Protein AF-A0A0N7KGT3-F1 (afdb_monomer_lite)

Foldseek 3Di:
DACQQEPDNVLVVVLVVQVVVPDDDDDQWDAPDPPAPADVPHNRIHGDPLVVVLCVQQQVLDDPPDDDDSVSSCVSDPDAQEAEEASVCSCSQVPVSVVVCVVVVHDHHNHYYHWYAEEEPPHRDDVVVVRDDDVVVVCVQANDLLSLLCCLQQGQGRYYGYDDVVVSLVVCCVQQQNLQQCLLLVLQVCCCVQVVQFQAFFLVVLCVVPVLQVLLVVLLVVLVVCVVVSRRNVSSVSLSVLSVSLVVLCVVLVLVVLSVVDDPSVVNSSSNSSNSLQSSLLSLLSCCVRRVQLSQLSNVQQVDDPVVSVPDDSVVSRGGPDGGGRGGHDRDRSHDRNDDPVNVVVVVVVVVVVPPDDDDDDDDDDDD

Structure (mmCIF, N/CA/C/O backbone):
data_AF-A0A0N7KGT3-F1
#
_entry.id   AF-A0A0N7KGT3-F1
#
loop_
_atom_site.group_PDB
_atom_site.id
_atom_site.type_symbol
_atom_site.label_atom_id
_atom_site.label_alt_id
_atom_site.label_comp_id
_atom_site.label_asym_id
_atom_site.label_entity_id
_atom_site.label_seq_id
_atom_site.pdbx_PDB_ins_code
_atom_site.Cartn_x
_atom_site.Cartn_y
_atom_site.Cartn_z
_atom_site.occupancy
_atom_site.B_iso_or_equiv
_atom_site.auth_seq_id
_atom_site.auth_comp_id
_atom_site.auth_asym_id
_atom_site.auth_atom_id
_atom_site.pdbx_PDB_model_num
ATOM 1 N N . LYS A 1 1 ? -1.026 -13.851 -27.523 1.00 75.50 1 LYS A N 1
ATOM 2 C CA . LYS A 1 1 ? -0.944 -15.013 -26.604 1.00 75.50 1 LYS A CA 1
ATOM 3 C C . LYS A 1 1 ? -1.210 -14.593 -25.159 1.00 75.50 1 LYS A C 1
ATOM 5 O O . LYS A 1 1 ? -2.111 -15.167 -24.581 1.00 75.50 1 LYS A O 1
ATOM 10 N N . ASN A 1 2 ? -0.539 -13.569 -24.619 1.00 88.94 2 ASN A N 1
ATOM 11 C CA . ASN A 1 2 ? -0.857 -12.992 -23.305 1.00 88.94 2 ASN A CA 1
ATOM 12 C C . ASN A 1 2 ? -1.276 -11.506 -23.460 1.00 88.94 2 ASN A C 1
ATOM 14 O O . ASN A 1 2 ? -0.411 -10.693 -23.787 1.00 88.94 2 ASN A O 1
ATOM 18 N N . PRO A 1 3 ? -2.564 -11.136 -23.295 1.00 91.25 3 PRO A N 1
ATOM 19 C CA . PRO A 1 3 ? -3.008 -9.738 -23.369 1.00 91.25 3 PRO A CA 1
ATOM 20 C C . PRO A 1 3 ? -2.568 -8.896 -22.160 1.00 91.25 3 PRO A C 1
ATOM 22 O O . PRO A 1 3 ? -2.576 -7.676 -22.249 1.00 91.25 3 PRO A O 1
ATOM 25 N N . ASN A 1 4 ? -2.137 -9.530 -21.066 1.00 93.19 4 ASN A N 1
ATOM 26 C CA . ASN A 1 4 ? -1.704 -8.871 -19.833 1.00 93.19 4 ASN A CA 1
ATOM 27 C C . ASN A 1 4 ? -0.175 -8.766 -19.715 1.00 93.19 4 ASN A C 1
ATOM 29 O O . ASN A 1 4 ? 0.324 -8.349 -18.672 1.00 93.19 4 ASN A O 1
ATOM 33 N N . PHE A 1 5 ? 0.572 -9.128 -20.768 1.00 97.12 5 PHE A N 1
ATOM 34 C CA . PHE A 1 5 ? 2.038 -9.086 -20.750 1.00 97.12 5 PHE A CA 1
ATOM 35 C C . PHE A 1 5 ? 2.579 -7.665 -20.548 1.00 97.12 5 PHE A C 1
ATOM 37 O O . PHE A 1 5 ? 3.575 -7.493 -19.862 1.00 97.12 5 PHE A O 1
ATOM 44 N N . VAL A 1 6 ? 1.929 -6.639 -21.109 1.00 97.88 6 VAL A N 1
ATOM 45 C CA . VAL A 1 6 ? 2.276 -5.233 -20.848 1.00 97.88 6 VAL A CA 1
ATOM 46 C C . VAL A 1 6 ? 1.092 -4.546 -20.190 1.00 97.88 6 VAL A C 1
ATOM 48 O O . VAL A 1 6 ? -0.021 -4.577 -20.714 1.00 97.88 6 VAL A O 1
ATOM 51 N N . ARG A 1 7 ? 1.341 -3.912 -19.047 1.00 96.69 7 ARG A N 1
ATOM 52 C CA . ARG A 1 7 ? 0.348 -3.198 -18.245 1.00 96.69 7 ARG A CA 1
ATOM 53 C C . ARG A 1 7 ? 0.831 -1.768 -17.952 1.00 96.69 7 ARG A C 1
ATOM 55 O O . ARG A 1 7 ? 2.039 -1.542 -17.866 1.00 96.69 7 ARG A O 1
ATOM 62 N N . PRO A 1 8 ? -0.079 -0.796 -17.785 1.00 95.75 8 PRO A N 1
ATOM 63 C CA . PRO A 1 8 ? -1.511 -0.854 -18.114 1.00 95.75 8 PRO A CA 1
ATOM 64 C C . PRO A 1 8 ? -1.773 -0.960 -19.632 1.00 95.75 8 PRO A C 1
ATOM 66 O O . PRO A 1 8 ? -0.858 -0.865 -20.449 1.00 95.75 8 PRO A O 1
ATOM 69 N N . SER A 1 9 ? -3.033 -1.154 -20.031 1.00 94.94 9 SER A N 1
ATOM 70 C CA . SER A 1 9 ? -3.428 -1.451 -21.423 1.00 94.94 9 SER A CA 1
ATOM 71 C C . SER A 1 9 ? -2.967 -0.409 -22.454 1.00 94.94 9 SER A C 1
ATOM 73 O O . SER A 1 9 ? -2.608 -0.760 -23.577 1.00 94.94 9 SER A O 1
ATOM 75 N N . HIS A 1 10 ? -2.897 0.872 -22.085 1.00 94.88 10 HIS A N 1
ATOM 76 C CA . HIS A 1 10 ? -2.400 1.913 -22.985 1.00 94.88 10 HIS A CA 1
ATOM 77 C C . HIS A 1 10 ? -0.902 1.750 -23.314 1.00 94.88 10 HIS A C 1
ATOM 79 O O . HIS A 1 10 ? -0.484 2.073 -24.424 1.00 94.88 10 HIS A O 1
ATOM 85 N N . ARG A 1 11 ? -0.102 1.176 -22.402 1.00 97.44 11 ARG A N 1
ATOM 86 C CA . ARG A 1 11 ? 1.309 0.831 -22.651 1.00 97.44 11 ARG A CA 1
ATOM 87 C C . ARG A 1 11 ? 1.447 -0.350 -23.596 1.00 97.44 11 ARG A C 1
ATOM 89 O O . ARG A 1 11 ? 2.335 -0.356 -24.444 1.00 97.44 11 ARG A O 1
ATOM 96 N N . LEU A 1 12 ? 0.539 -1.322 -23.514 1.00 96.81 12 LEU A N 1
ATOM 97 C CA . LEU A 1 12 ? 0.486 -2.404 -24.494 1.00 96.81 12 LEU A CA 1
ATOM 98 C C . LEU A 1 12 ? 0.229 -1.861 -25.903 1.00 96.81 12 LEU A C 1
ATOM 100 O O . LEU A 1 12 ? 0.900 -2.281 -26.844 1.00 96.81 12 LEU A O 1
ATOM 104 N N . ASN A 1 13 ? -0.697 -0.911 -26.048 1.00 96.38 13 ASN A N 1
ATOM 105 C CA . ASN A 1 13 ? -0.991 -0.285 -27.340 1.00 96.38 13 ASN A CA 1
ATOM 106 C C . ASN A 1 13 ? 0.238 0.435 -27.917 1.00 96.38 13 ASN A C 1
ATOM 108 O O . ASN A 1 13 ? 0.525 0.306 -29.107 1.00 96.38 13 ASN A O 1
ATOM 112 N N . GLU A 1 14 ? 0.992 1.138 -27.069 1.00 96.25 14 GLU A N 1
ATOM 113 C CA . GLU A 1 14 ? 2.252 1.796 -27.430 1.00 96.25 14 GLU A CA 1
ATOM 114 C C . GLU A 1 14 ? 3.294 0.782 -27.942 1.00 96.25 14 GLU A C 1
ATOM 116 O O . GLU A 1 14 ? 3.815 0.923 -29.053 1.00 96.25 14 GLU A O 1
ATOM 121 N N . VAL A 1 15 ? 3.520 -0.301 -27.188 1.00 97.31 15 VAL A N 1
ATOM 122 C CA . VAL A 1 15 ? 4.445 -1.385 -27.564 1.00 97.31 15 VAL A CA 1
ATOM 123 C C . VAL A 1 15 ? 4.023 -2.055 -28.871 1.00 97.31 15 VAL A C 1
ATOM 125 O O . VAL A 1 15 ? 4.850 -2.265 -29.761 1.00 97.31 15 VAL A O 1
ATOM 128 N N . GLN A 1 16 ? 2.733 -2.354 -29.035 1.00 96.12 16 GLN A N 1
ATOM 129 C CA . GLN A 1 16 ? 2.206 -2.924 -30.274 1.00 96.12 16 GLN A CA 1
ATOM 130 C C . GLN A 1 16 ? 2.389 -1.979 -31.465 1.00 96.12 16 GLN A C 1
ATOM 132 O O . GLN A 1 16 ? 2.693 -2.444 -32.564 1.00 96.12 16 GLN A O 1
ATOM 137 N N . GLY A 1 17 ? 2.227 -0.670 -31.260 1.00 97.19 17 GLY A N 1
ATOM 138 C CA . GLY A 1 17 ? 2.484 0.348 -32.276 1.00 97.19 17 GLY A CA 1
ATOM 139 C C . GLY A 1 17 ? 3.929 0.314 -32.772 1.00 97.19 17 GLY A C 1
ATOM 140 O O . GLY A 1 17 ? 4.160 0.308 -33.984 1.00 97.19 17 GLY A O 1
ATOM 141 N N . TRP A 1 18 ? 4.904 0.200 -31.862 1.00 95.75 18 TRP A N 1
ATOM 142 C CA . TRP A 1 18 ? 6.318 0.062 -32.231 1.00 95.75 18 TRP A CA 1
ATOM 143 C C . TRP A 1 18 ? 6.582 -1.187 -33.068 1.00 95.75 18 TRP A C 1
ATOM 145 O O . TRP A 1 18 ? 7.238 -1.095 -34.101 1.00 95.75 18 TRP A O 1
ATOM 155 N N . VAL A 1 19 ? 6.046 -2.338 -32.655 1.00 95.00 19 VAL A N 1
ATOM 156 C CA . VAL A 1 19 ? 6.262 -3.610 -33.363 1.00 95.00 19 VAL A CA 1
ATOM 157 C C . VAL A 1 19 ? 5.614 -3.590 -34.750 1.00 95.00 19 VAL A C 1
ATOM 159 O O . VAL A 1 19 ? 6.249 -3.980 -35.728 1.00 95.00 19 VAL A O 1
ATOM 162 N N . LYS A 1 20 ? 4.379 -3.084 -34.866 1.00 96.06 20 LYS A N 1
ATOM 163 C CA . LYS A 1 20 ? 3.657 -2.971 -36.149 1.00 96.06 20 LYS A CA 1
ATOM 164 C C . LYS A 1 20 ? 4.340 -2.030 -37.140 1.00 96.06 20 LYS A C 1
ATOM 166 O O . LYS A 1 20 ? 4.232 -2.244 -38.341 1.00 96.06 20 LYS A O 1
ATOM 171 N N . SER A 1 21 ? 5.043 -1.013 -36.644 1.00 96.12 21 SER A N 1
ATOM 172 C CA . SER A 1 21 ? 5.778 -0.055 -37.482 1.00 96.12 21 SER A CA 1
ATOM 173 C C . SER A 1 21 ? 7.068 -0.635 -38.080 1.00 96.12 21 SER A C 1
ATOM 175 O O . SER A 1 21 ? 7.706 0.019 -38.902 1.00 96.12 21 SER A O 1
ATOM 177 N N . GLY A 1 22 ? 7.447 -1.854 -37.685 1.00 94.62 22 GLY A N 1
ATOM 178 C CA . GLY A 1 22 ? 8.693 -2.499 -38.074 1.00 94.62 22 GLY A CA 1
ATOM 179 C C . GLY A 1 22 ? 9.827 -2.194 -37.094 1.00 94.62 22 GLY A C 1
ATOM 180 O O . GLY A 1 22 ? 10.013 -1.063 -36.642 1.00 94.62 22 GLY A O 1
ATOM 181 N N . LEU A 1 23 ? 10.600 -3.229 -36.768 1.00 95.38 23 LEU A N 1
ATOM 182 C CA . LEU A 1 23 ? 11.773 -3.134 -35.903 1.00 95.38 23 LEU A CA 1
ATOM 183 C C . LEU A 1 23 ? 13.046 -3.085 -36.752 1.00 95.38 23 LEU A C 1
ATOM 185 O O . LEU A 1 23 ? 13.098 -3.638 -37.849 1.00 95.38 23 LEU A O 1
ATOM 189 N N . ARG A 1 24 ? 14.073 -2.413 -36.233 1.00 93.56 24 ARG A N 1
ATOM 190 C CA . ARG A 1 24 ? 15.428 -2.417 -36.792 1.00 93.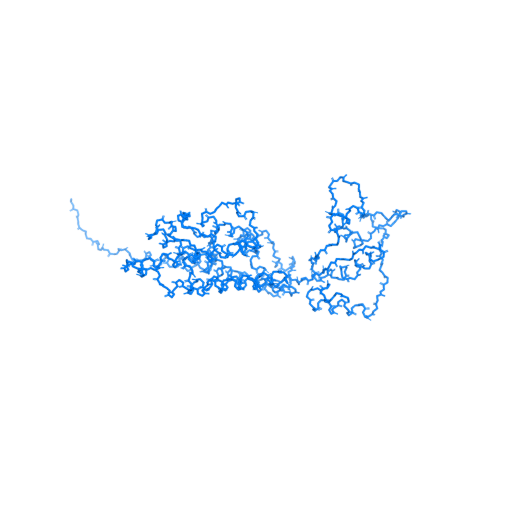56 24 ARG A CA 1
ATOM 191 C C . ARG A 1 24 ? 16.358 -3.109 -35.814 1.00 93.56 24 ARG A C 1
ATOM 193 O O . ARG A 1 24 ? 16.123 -3.042 -34.605 1.00 93.56 24 ARG A O 1
ATOM 200 N N . ASP A 1 25 ? 17.430 -3.685 -36.337 1.00 94.19 25 ASP A N 1
ATOM 201 C CA . ASP A 1 25 ? 18.524 -4.176 -35.510 1.00 94.19 25 ASP A CA 1
ATOM 202 C C . ASP A 1 25 ? 19.049 -3.045 -34.621 1.00 94.19 25 ASP A C 1
ATOM 204 O O . ASP A 1 25 ? 19.147 -1.884 -35.037 1.00 94.19 25 ASP A O 1
ATOM 208 N N . PHE A 1 26 ? 19.379 -3.387 -33.378 1.00 90.19 26 PHE A N 1
ATOM 209 C CA . PHE A 1 26 ? 19.983 -2.458 -32.437 1.00 90.19 26 PHE A CA 1
ATOM 210 C C . PHE A 1 26 ? 21.387 -2.934 -32.077 1.00 90.19 26 PHE A C 1
ATOM 212 O O . PHE A 1 26 ? 21.653 -4.124 -31.933 1.00 90.19 26 PHE A O 1
ATOM 219 N N . SER A 1 27 ? 22.309 -1.983 -31.943 1.00 93.31 27 SER A N 1
ATOM 220 C CA . SER A 1 27 ? 23.701 -2.292 -31.630 1.00 93.31 27 SER A CA 1
ATOM 221 C C . SER A 1 27 ? 23.861 -2.686 -30.160 1.00 93.31 27 SER A C 1
ATOM 223 O O . SER A 1 27 ? 23.553 -1.887 -29.266 1.00 93.31 27 SER A O 1
ATOM 225 N N . ILE A 1 28 ? 24.403 -3.885 -29.927 1.00 94.00 28 ILE A N 1
ATOM 226 C CA . ILE A 1 28 ? 24.646 -4.467 -28.597 1.00 94.00 28 ILE A CA 1
ATOM 227 C C . ILE A 1 28 ? 26.072 -4.252 -28.069 1.00 94.00 28 ILE A C 1
ATOM 229 O O . ILE A 1 28 ? 26.375 -4.693 -26.966 1.00 94.00 28 ILE A O 1
ATOM 233 N N . SER A 1 29 ? 26.943 -3.565 -28.813 1.00 94.69 29 SER A N 1
ATOM 234 C CA . SER A 1 29 ? 28.308 -3.236 -28.379 1.00 94.69 29 SER A CA 1
ATOM 235 C C . SER A 1 29 ? 28.693 -1.800 -28.734 1.00 94.69 29 SER A C 1
ATOM 237 O O . SER A 1 29 ? 28.020 -1.140 -29.532 1.00 94.69 29 SER A O 1
ATOM 239 N N . ARG A 1 30 ? 29.759 -1.279 -28.127 1.00 93.62 30 ARG A N 1
ATOM 240 C CA . ARG A 1 30 ? 30.352 0.023 -28.452 1.00 93.62 30 ARG A CA 1
ATOM 241 C C . ARG A 1 30 ? 31.870 -0.104 -28.543 1.00 93.62 30 ARG A C 1
ATOM 243 O O . ARG A 1 30 ? 32.496 -0.751 -27.708 1.00 93.62 30 ARG A O 1
ATOM 250 N N . ALA A 1 31 ? 32.454 0.563 -29.536 1.00 91.31 31 ALA A N 1
ATOM 251 C CA . ALA A 1 31 ? 33.892 0.793 -29.586 1.00 91.31 31 ALA A CA 1
ATOM 252 C C . ALA A 1 31 ? 34.257 1.967 -28.664 1.00 91.31 31 ALA A C 1
ATOM 254 O O . ALA A 1 31 ? 33.463 2.896 -28.506 1.00 91.31 31 ALA A O 1
ATOM 255 N N . SER A 1 32 ? 35.471 1.946 -28.107 1.00 77.62 32 SER A N 1
ATOM 256 C CA . SER A 1 32 ? 36.068 3.094 -27.401 1.00 77.62 32 SER A CA 1
ATOM 257 C C . SER A 1 32 ? 35.337 3.547 -26.127 1.00 77.62 32 SER A C 1
ATOM 259 O O . SER A 1 32 ? 35.436 4.707 -25.736 1.00 77.62 32 SER A O 1
ATOM 261 N N . VAL A 1 33 ? 34.626 2.636 -25.459 1.00 83.50 33 VAL A N 1
ATOM 262 C CA . VAL A 1 33 ? 34.105 2.844 -24.101 1.00 83.50 33 VAL A CA 1
ATOM 263 C C . VAL A 1 33 ? 34.898 1.944 -23.162 1.00 83.50 33 VAL A C 1
ATOM 265 O O . VAL A 1 33 ? 34.738 0.729 -23.214 1.00 83.50 33 VAL A O 1
ATOM 268 N N . GLU A 1 34 ? 35.760 2.537 -22.334 1.00 85.06 34 GLU A N 1
ATOM 269 C CA . GLU A 1 34 ? 36.638 1.794 -21.413 1.00 85.06 34 GLU A CA 1
ATOM 270 C C . GLU A 1 34 ? 35.874 1.179 -20.231 1.00 85.06 34 GLU A C 1
ATOM 272 O O . GLU A 1 34 ? 36.246 0.118 -19.735 1.00 85.06 34 GLU A O 1
ATOM 277 N N . TRP A 1 35 ? 34.787 1.821 -19.789 1.00 92.50 35 TRP A N 1
ATOM 278 C CA . TRP A 1 35 ? 33.968 1.348 -18.674 1.00 92.50 35 TRP A CA 1
ATOM 279 C C . TRP A 1 35 ? 32.792 0.494 -19.162 1.00 92.50 35 TRP A C 1
ATOM 281 O O . TRP A 1 35 ? 31.743 1.019 -19.540 1.00 92.50 35 TRP A O 1
ATOM 291 N N . GLY A 1 36 ? 32.966 -0.826 -19.149 1.00 90.88 36 GLY A N 1
ATOM 292 C CA . GLY A 1 36 ? 31.920 -1.792 -19.478 1.00 90.88 36 GLY A CA 1
ATOM 293 C C . GLY A 1 36 ? 32.438 -3.229 -19.504 1.00 90.88 36 GLY A C 1
ATOM 294 O O . GLY A 1 36 ? 33.637 -3.472 -19.376 1.00 90.88 36 GLY A O 1
ATOM 295 N N . ILE A 1 37 ? 31.531 -4.190 -19.688 1.00 92.62 37 ILE A N 1
ATOM 296 C CA . ILE A 1 37 ? 31.892 -5.606 -19.827 1.00 92.62 37 ILE A CA 1
ATOM 297 C C . ILE A 1 37 ? 32.468 -5.833 -21.235 1.00 92.62 37 ILE A C 1
ATOM 299 O O . ILE A 1 37 ? 31.790 -5.496 -22.209 1.00 92.62 37 ILE A O 1
ATOM 303 N N . PRO A 1 38 ? 33.682 -6.394 -21.396 1.00 94.38 38 PRO A N 1
ATOM 304 C CA . PRO A 1 38 ? 34.229 -6.707 -22.715 1.00 94.38 38 PRO A CA 1
ATOM 305 C C . PRO A 1 38 ? 33.350 -7.707 -23.471 1.00 94.38 38 PRO A C 1
ATOM 307 O O . PRO A 1 38 ? 32.832 -8.658 -22.881 1.00 94.38 38 PRO A O 1
ATOM 310 N N . VAL A 1 39 ? 33.210 -7.533 -24.786 1.00 94.88 39 VAL A N 1
ATOM 311 C CA . VAL A 1 39 ? 32.524 -8.531 -25.616 1.00 94.88 39 VAL A CA 1
ATOM 312 C C . VAL A 1 39 ? 33.343 -9.832 -25.609 1.00 94.88 39 VAL A C 1
ATOM 314 O O . VAL A 1 39 ? 34.563 -9.788 -25.805 1.00 94.88 39 VAL A O 1
ATOM 317 N N . PRO A 1 40 ? 32.718 -11.009 -25.406 1.00 91.81 40 PRO A N 1
ATOM 318 C CA . PRO A 1 40 ? 33.431 -12.278 -25.478 1.00 91.81 40 PRO A CA 1
ATOM 319 C C . PRO A 1 40 ? 34.170 -12.421 -26.812 1.00 91.81 40 PRO A C 1
ATOM 321 O O . PRO A 1 40 ? 33.569 -12.308 -27.877 1.00 91.81 40 PRO A O 1
ATOM 324 N N . ASN A 1 41 ? 35.473 -12.694 -26.744 1.00 92.56 41 ASN A N 1
ATOM 325 C CA . ASN A 1 41 ? 36.377 -12.815 -27.894 1.00 92.56 41 ASN A CA 1
ATOM 326 C C . ASN A 1 41 ? 36.651 -11.515 -28.688 1.00 92.56 41 ASN A C 1
ATOM 328 O O . ASN A 1 41 ? 37.327 -11.586 -29.712 1.00 92.56 41 ASN A O 1
ATOM 332 N N . ASP A 1 42 ? 36.213 -10.338 -28.221 1.00 92.44 42 ASP A N 1
ATOM 333 C CA . ASP A 1 42 ? 36.599 -9.034 -28.787 1.00 92.44 42 ASP A CA 1
ATOM 334 C C . ASP A 1 42 ? 36.761 -7.967 -27.691 1.00 92.44 42 ASP A C 1
ATOM 336 O O . ASP A 1 42 ? 35.832 -7.247 -27.329 1.00 92.44 42 ASP A O 1
ATOM 340 N N . THR A 1 43 ? 37.985 -7.824 -27.178 1.00 88.38 43 THR A N 1
ATOM 341 C CA . THR A 1 43 ? 38.308 -6.860 -26.114 1.00 88.38 43 THR A CA 1
ATOM 342 C C . THR A 1 43 ? 38.351 -5.403 -26.581 1.00 88.38 43 THR A C 1
ATOM 344 O O . THR A 1 43 ? 38.516 -4.511 -25.752 1.00 88.38 43 THR A O 1
ATOM 347 N N . LYS A 1 44 ? 38.202 -5.125 -27.886 1.00 92.06 44 LYS A N 1
ATOM 348 C CA . LYS A 1 44 ? 38.122 -3.749 -28.416 1.00 92.06 44 LYS A CA 1
ATOM 349 C C . LYS A 1 44 ? 36.710 -3.171 -28.323 1.00 92.06 44 LYS A C 1
ATOM 351 O O . LYS A 1 44 ? 36.518 -1.977 -28.565 1.00 92.06 44 LYS A O 1
ATOM 356 N N . GLN A 1 45 ? 35.735 -4.019 -28.014 1.00 95.06 45 GLN A N 1
ATOM 357 C CA . GLN A 1 45 ? 34.329 -3.682 -27.886 1.00 95.06 45 GLN A CA 1
ATOM 358 C C . GLN A 1 45 ? 33.868 -3.949 -26.455 1.00 95.06 45 GLN A C 1
ATOM 360 O O . GLN A 1 45 ? 34.236 -4.951 -25.840 1.00 95.06 45 GLN A O 1
ATOM 365 N N . THR A 1 46 ? 32.997 -3.087 -25.946 1.00 96.38 46 THR A N 1
ATOM 366 C CA . THR A 1 46 ? 32.277 -3.319 -24.691 1.00 96.38 46 THR A CA 1
ATOM 367 C C . THR A 1 46 ? 30.793 -3.510 -24.956 1.00 96.38 46 THR A C 1
ATOM 369 O O . THR A 1 46 ? 30.231 -2.950 -25.901 1.00 96.38 46 THR A O 1
ATOM 372 N N . ILE A 1 47 ? 30.155 -4.351 -24.145 1.00 95.69 47 ILE A N 1
ATOM 373 C CA . ILE A 1 47 ? 28.725 -4.635 -24.203 1.00 95.69 47 ILE A CA 1
ATOM 374 C C . ILE A 1 47 ? 27.954 -3.347 -23.906 1.00 95.69 47 ILE A C 1
ATOM 376 O O . ILE A 1 47 ? 28.260 -2.596 -22.981 1.00 95.69 47 ILE A O 1
ATOM 380 N N . TYR A 1 48 ? 26.937 -3.078 -24.719 1.00 94.81 48 TYR A N 1
ATOM 381 C CA . TYR A 1 48 ? 26.065 -1.929 -24.543 1.00 94.81 48 TYR A CA 1
ATOM 382 C C . TYR A 1 48 ? 25.269 -2.047 -23.239 1.00 94.81 48 TYR A C 1
ATOM 384 O O . TYR A 1 48 ? 24.688 -3.092 -22.964 1.00 94.81 48 TYR A O 1
ATOM 392 N N . VAL A 1 49 ? 25.165 -0.947 -22.487 1.00 94.50 49 VAL A N 1
ATOM 393 C CA . VAL A 1 49 ? 24.568 -0.924 -21.139 1.00 94.50 49 VAL A CA 1
ATOM 394 C C . VAL A 1 49 ? 23.182 -1.564 -21.044 1.00 94.50 49 VAL A C 1
ATOM 396 O O . VAL A 1 49 ? 22.889 -2.193 -20.042 1.00 94.50 49 VAL A O 1
ATOM 399 N N . TRP A 1 50 ? 22.326 -1.461 -22.066 1.00 93.81 50 TRP A N 1
ATOM 400 C CA . TRP A 1 50 ? 21.002 -2.097 -22.014 1.00 93.81 50 TRP A CA 1
ATOM 401 C C . TRP A 1 50 ? 21.039 -3.599 -22.267 1.00 93.81 50 TRP A C 1
ATOM 403 O O . TRP A 1 50 ? 20.145 -4.296 -21.810 1.00 93.81 50 TRP A O 1
ATOM 413 N N . PHE A 1 51 ? 22.051 -4.104 -22.972 1.00 92.44 51 PHE A N 1
ATOM 414 C CA . PHE A 1 51 ? 22.252 -5.545 -23.089 1.00 92.44 51 PHE A CA 1
ATOM 415 C C . PHE A 1 51 ? 22.741 -6.123 -21.755 1.00 92.44 51 PHE A C 1
ATOM 417 O O . PHE A 1 51 ? 22.262 -7.167 -21.335 1.00 92.44 51 PHE A O 1
ATOM 424 N N . ASP A 1 52 ? 23.645 -5.410 -21.082 1.00 93.44 52 ASP A N 1
ATOM 425 C CA . ASP A 1 52 ? 24.182 -5.767 -19.766 1.00 93.44 52 ASP A CA 1
ATOM 426 C C . ASP A 1 52 ? 23.131 -5.633 -18.645 1.00 93.44 52 ASP A C 1
ATOM 428 O O . ASP A 1 52 ? 22.754 -6.618 -18.019 1.00 93.44 52 ASP A O 1
ATOM 432 N N . ALA A 1 53 ? 22.562 -4.442 -18.444 1.00 96.06 53 ALA A N 1
ATOM 433 C CA . ALA A 1 53 ? 21.695 -4.135 -17.304 1.00 96.06 53 ALA A CA 1
ATOM 434 C C . ALA A 1 53 ? 20.465 -5.054 -17.185 1.00 96.06 53 ALA A C 1
ATOM 436 O O . ALA A 1 53 ? 20.042 -5.372 -16.075 1.00 96.06 53 ALA A O 1
ATOM 437 N N . LEU A 1 54 ? 19.902 -5.507 -18.310 1.00 95.75 54 LEU A N 1
ATOM 438 C CA . LEU A 1 54 ? 18.768 -6.437 -18.317 1.00 95.75 54 LEU A CA 1
ATOM 439 C C . LEU A 1 54 ? 19.141 -7.832 -17.788 1.00 95.75 54 LEU A C 1
ATOM 441 O O . LEU A 1 54 ? 18.296 -8.510 -17.203 1.00 95.75 54 LEU A O 1
ATOM 445 N N . LEU A 1 55 ? 20.404 -8.252 -17.926 1.00 91.88 55 LEU A N 1
ATOM 446 C CA . LEU A 1 55 ? 20.895 -9.506 -17.345 1.00 91.88 55 LEU A CA 1
ATOM 447 C C . LEU A 1 55 ? 20.892 -9.465 -15.814 1.00 91.88 55 LEU A C 1
ATOM 449 O O . LEU A 1 55 ? 20.820 -10.524 -15.193 1.00 91.88 55 LEU A O 1
ATOM 453 N N . GLY A 1 56 ? 20.876 -8.265 -15.219 1.00 92.56 56 GLY A N 1
ATOM 454 C CA . GLY A 1 56 ? 20.752 -8.053 -13.778 1.00 92.56 56 GLY A CA 1
ATOM 455 C C . GLY A 1 56 ? 19.567 -8.794 -13.150 1.00 92.56 56 GLY A C 1
ATOM 456 O O . GLY A 1 56 ? 19.685 -9.299 -12.037 1.00 92.56 56 GLY A O 1
ATOM 457 N N . TYR A 1 57 ? 18.449 -8.935 -13.876 1.00 94.19 57 TYR A N 1
ATOM 458 C CA . TYR A 1 57 ? 17.280 -9.686 -13.401 1.00 94.19 57 TYR A CA 1
ATOM 459 C C . TYR A 1 57 ? 17.548 -11.176 -13.209 1.00 94.19 57 TYR A C 1
ATOM 461 O O . TYR A 1 57 ? 16.962 -11.795 -12.328 1.00 94.19 57 TYR A O 1
ATOM 469 N N . ILE A 1 58 ? 18.409 -11.746 -14.049 1.00 91.81 58 ILE A N 1
ATOM 470 C CA . ILE A 1 58 ? 18.771 -13.159 -13.998 1.00 91.81 58 ILE A CA 1
ATOM 471 C C . ILE A 1 58 ? 19.916 -13.354 -13.009 1.00 91.81 58 ILE A C 1
ATOM 473 O O . ILE A 1 58 ? 19.856 -14.250 -12.173 1.00 91.81 58 ILE A O 1
ATOM 477 N N . SER A 1 59 ? 20.954 -12.516 -13.069 1.00 89.94 59 SER A N 1
ATOM 478 C CA . SER A 1 59 ? 22.120 -12.668 -12.196 1.00 89.94 59 SER A CA 1
ATOM 479 C C . SER A 1 59 ? 21.772 -12.497 -10.719 1.00 89.94 59 SER A C 1
ATOM 481 O O . SER A 1 59 ? 22.364 -13.178 -9.893 1.00 89.94 59 SER A O 1
ATOM 483 N N . ALA A 1 60 ? 20.789 -11.652 -10.385 1.00 91.38 60 ALA A N 1
ATOM 484 C CA . ALA A 1 60 ? 20.323 -11.454 -9.010 1.00 91.38 60 ALA A CA 1
ATOM 485 C C . ALA A 1 60 ? 19.635 -12.687 -8.386 1.00 91.38 60 ALA A C 1
ATOM 487 O O . ALA A 1 60 ? 19.328 -12.665 -7.198 1.00 91.38 60 ALA A O 1
ATOM 488 N N . LEU A 1 61 ? 19.369 -13.744 -9.165 1.00 92.31 61 LEU A N 1
ATOM 489 C CA . LEU A 1 61 ? 18.851 -15.020 -8.654 1.00 92.31 61 LEU A CA 1
ATOM 490 C C . LEU A 1 61 ? 19.963 -15.933 -8.110 1.00 92.31 61 LEU A C 1
ATOM 492 O O . LEU A 1 61 ? 19.663 -16.956 -7.496 1.00 92.31 61 LEU A O 1
ATOM 496 N N . LEU A 1 62 ? 21.230 -15.601 -8.362 1.00 89.88 62 LEU A N 1
ATOM 497 C CA . LEU A 1 62 ? 22.392 -16.327 -7.851 1.00 89.88 62 LEU A CA 1
ATOM 498 C C . LEU A 1 62 ? 22.878 -15.699 -6.544 1.00 89.88 62 LEU A C 1
ATOM 500 O O . LEU A 1 62 ? 22.729 -14.493 -6.345 1.00 89.88 62 LEU A O 1
ATOM 504 N N . ASP A 1 63 ? 23.480 -16.510 -5.676 1.00 85.94 63 ASP A N 1
ATOM 505 C CA . ASP A 1 63 ? 24.069 -15.997 -4.438 1.00 85.94 63 ASP A CA 1
ATOM 506 C C . ASP A 1 63 ? 25.436 -15.348 -4.702 1.00 85.94 63 ASP A C 1
ATOM 508 O O . ASP A 1 63 ? 26.168 -15.706 -5.635 1.00 85.94 63 ASP A O 1
ATOM 512 N N . ASP A 1 64 ? 25.810 -14.400 -3.843 1.00 84.00 64 ASP A N 1
ATOM 513 C CA . ASP A 1 64 ? 27.108 -13.736 -3.919 1.00 84.00 64 ASP A CA 1
ATOM 514 C C . ASP A 1 64 ? 28.261 -14.754 -3.849 1.00 84.00 64 ASP A C 1
ATOM 516 O O . ASP A 1 64 ? 28.359 -15.572 -2.932 1.00 84.00 64 ASP A O 1
ATOM 520 N N . GLY A 1 65 ? 29.179 -14.675 -4.817 1.00 81.12 65 GLY A N 1
ATOM 521 C CA . GLY A 1 65 ? 30.354 -15.549 -4.900 1.00 81.12 65 GLY A CA 1
ATOM 522 C C . GLY A 1 65 ? 30.125 -16.880 -5.623 1.00 81.12 65 GLY A C 1
ATOM 523 O O . GLY A 1 65 ? 31.085 -17.631 -5.816 1.00 81.12 65 GLY A O 1
ATOM 524 N N . GLU A 1 66 ? 28.904 -17.173 -6.073 1.00 83.50 66 GLU A N 1
ATOM 525 C CA . GLU A 1 66 ? 28.647 -18.339 -6.915 1.00 83.50 66 GLU A CA 1
ATOM 526 C C . GLU A 1 66 ? 29.209 -18.174 -8.331 1.00 83.50 66 GLU A C 1
ATOM 528 O O . GLU A 1 66 ? 29.350 -17.078 -8.882 1.00 83.50 66 GLU A O 1
ATOM 533 N N . LYS A 1 67 ? 29.524 -19.308 -8.964 1.00 85.25 67 LYS A N 1
ATOM 534 C CA . LYS A 1 67 ? 29.928 -19.309 -10.367 1.00 85.25 67 LYS A CA 1
ATOM 535 C C . LYS A 1 67 ? 28.718 -18.953 -11.230 1.00 85.25 67 LYS A C 1
ATOM 537 O O . LYS A 1 67 ? 27.723 -19.668 -11.214 1.00 85.25 67 LYS A O 1
ATOM 542 N N . ALA A 1 68 ? 28.852 -17.909 -12.044 1.00 84.38 68 ALA A N 1
ATOM 543 C CA . ALA A 1 68 ? 27.805 -17.483 -12.965 1.00 84.38 68 ALA A CA 1
ATOM 544 C C . ALA A 1 68 ? 27.306 -18.650 -13.841 1.00 84.38 68 ALA A C 1
ATOM 546 O O . ALA A 1 68 ? 28.072 -19.249 -14.603 1.00 84.38 68 ALA A O 1
ATOM 547 N N . SER A 1 69 ? 26.013 -18.959 -13.727 1.00 88.31 69 SER A N 1
ATOM 548 C CA . SER A 1 69 ? 25.343 -20.016 -14.480 1.00 88.31 69 SER A CA 1
ATOM 549 C C . SER A 1 69 ? 23.904 -19.621 -14.788 1.00 88.31 69 SER A C 1
ATOM 551 O O . SER A 1 69 ? 23.079 -19.437 -13.895 1.00 88.31 69 SER A O 1
ATOM 553 N N . LEU A 1 70 ? 23.597 -19.528 -16.081 1.00 86.12 70 LEU A N 1
ATOM 554 C CA . LEU A 1 70 ? 22.267 -19.169 -16.564 1.00 86.12 70 LEU A CA 1
ATOM 555 C C . LEU A 1 70 ? 21.216 -20.217 -16.187 1.00 86.12 70 LEU A C 1
ATOM 557 O O . LEU A 1 70 ? 20.110 -19.867 -15.797 1.00 86.12 70 LEU A O 1
ATOM 561 N N . GLN A 1 71 ? 21.575 -21.499 -16.261 1.00 88.19 71 GLN A N 1
ATOM 562 C CA . GLN A 1 71 ? 20.668 -22.589 -15.912 1.00 88.19 71 GLN A CA 1
ATOM 563 C C . GLN A 1 71 ? 20.288 -22.551 -14.427 1.00 88.19 71 GLN A C 1
ATOM 565 O O . GLN A 1 71 ? 19.109 -22.639 -14.099 1.00 88.19 71 GLN A O 1
ATOM 570 N N . GLN A 1 72 ? 21.268 -22.348 -13.541 1.00 88.75 72 GLN A N 1
ATOM 571 C CA . GLN A 1 72 ? 21.009 -22.255 -12.101 1.00 88.75 72 GLN A CA 1
ATOM 572 C C . GLN A 1 72 ? 20.152 -21.036 -11.763 1.00 88.75 72 GLN A C 1
ATOM 574 O O . GLN A 1 72 ? 19.226 -21.147 -10.967 1.00 88.75 72 GLN A O 1
ATOM 579 N N . ALA A 1 73 ? 20.418 -19.891 -12.397 1.00 85.56 73 ALA A N 1
ATOM 580 C CA . ALA A 1 73 ? 19.589 -18.705 -12.220 1.00 85.56 73 ALA A CA 1
ATOM 581 C C . ALA A 1 73 ? 18.138 -18.979 -12.644 1.00 85.56 73 ALA A C 1
ATOM 583 O O . ALA A 1 73 ? 17.205 -18.611 -11.935 1.00 85.56 73 ALA A O 1
ATOM 584 N N . VAL A 1 74 ? 17.941 -19.686 -13.762 1.00 87.81 74 VAL A N 1
ATOM 585 C CA . VAL A 1 74 ? 16.600 -20.033 -14.240 1.00 87.81 74 VAL A CA 1
ATOM 586 C C . VAL A 1 74 ? 15.865 -20.959 -13.268 1.00 87.81 74 VAL A C 1
ATOM 588 O O . VAL A 1 74 ? 14.716 -20.692 -12.924 1.00 87.81 74 VAL A O 1
ATOM 591 N N . GLU A 1 75 ? 16.535 -21.997 -12.767 1.00 89.88 75 GLU A N 1
ATOM 592 C CA . GLU A 1 75 ? 15.973 -22.973 -11.819 1.00 89.88 75 GLU A CA 1
ATOM 593 C C . GLU 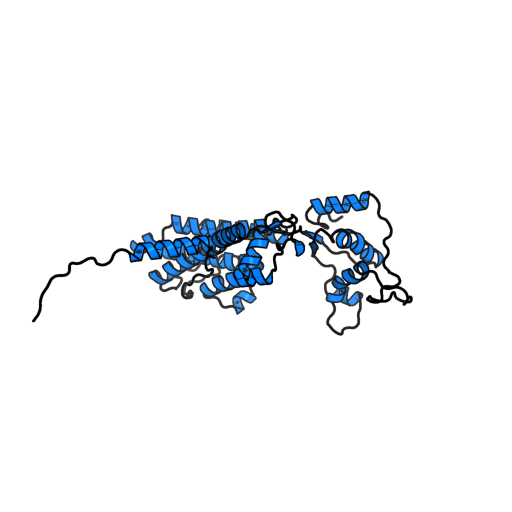A 1 75 ? 15.578 -22.361 -10.459 1.00 89.88 75 GLU A C 1
ATOM 595 O O . GLU A 1 75 ? 14.751 -22.933 -9.750 1.00 89.88 75 GLU A O 1
ATOM 600 N N . ARG A 1 76 ? 16.125 -21.193 -10.092 1.00 89.50 76 ARG A N 1
ATOM 601 C CA . ARG A 1 76 ? 15.902 -20.541 -8.786 1.00 89.50 76 ARG A CA 1
ATOM 602 C C . ARG A 1 76 ? 14.699 -19.605 -8.712 1.00 89.50 76 ARG A C 1
ATOM 604 O O . ARG A 1 76 ? 14.338 -19.186 -7.615 1.00 89.50 76 ARG A O 1
ATOM 611 N N . GLY A 1 77 ? 14.074 -19.266 -9.836 1.00 87.38 77 GLY A N 1
ATOM 612 C CA . GLY A 1 77 ? 12.913 -18.369 -9.803 1.00 87.38 77 GLY A CA 1
ATOM 613 C C . GLY A 1 77 ? 12.631 -17.585 -11.076 1.00 87.38 77 GLY A C 1
ATOM 614 O O . GLY A 1 77 ? 11.898 -16.600 -11.018 1.00 87.38 77 GLY A O 1
ATOM 615 N N . TRP A 1 78 ? 13.202 -17.980 -12.216 1.00 93.50 78 TRP A N 1
ATOM 616 C CA . TRP A 1 78 ? 12.842 -17.403 -13.509 1.00 93.50 78 TRP A CA 1
ATOM 617 C C . TRP A 1 78 ? 11.709 -18.222 -14.163 1.00 93.50 78 TRP A C 1
ATOM 619 O O . TRP A 1 78 ? 11.741 -19.452 -14.089 1.00 93.50 78 TRP A O 1
ATOM 629 N N . PRO A 1 79 ? 10.748 -17.600 -14.875 1.00 94.19 79 PRO A N 1
ATOM 630 C CA . PRO A 1 79 ? 10.639 -16.177 -15.194 1.00 94.19 79 PRO A CA 1
ATOM 631 C C . PRO A 1 79 ? 10.137 -15.304 -14.044 1.00 94.19 79 PRO A C 1
ATOM 633 O O . PRO A 1 79 ? 9.395 -15.749 -13.176 1.00 94.19 79 PRO A O 1
ATOM 636 N N . ALA A 1 80 ? 10.508 -14.022 -14.077 1.00 95.44 80 ALA A N 1
ATOM 637 C CA . ALA A 1 80 ? 9.923 -13.034 -13.181 1.00 95.44 80 ALA A CA 1
ATOM 638 C C . ALA A 1 80 ? 8.413 -12.896 -13.440 1.00 95.44 80 ALA A C 1
ATOM 640 O O . ALA A 1 80 ? 7.994 -12.641 -14.574 1.00 95.44 80 ALA A O 1
ATOM 641 N N . SER A 1 81 ? 7.603 -12.975 -12.381 1.00 95.19 81 SER A N 1
ATOM 642 C CA . SER A 1 81 ? 6.147 -12.799 -12.486 1.00 95.19 81 SER A CA 1
ATOM 643 C C . SER A 1 81 ? 5.739 -11.364 -12.841 1.00 95.19 81 SER A C 1
ATOM 645 O O . SER A 1 81 ? 4.681 -11.131 -13.422 1.00 95.19 81 SER A O 1
ATOM 647 N N . LEU A 1 82 ? 6.572 -10.378 -12.496 1.00 97.00 82 LEU A N 1
ATOM 648 C CA . LEU A 1 82 ? 6.338 -8.972 -12.806 1.00 97.00 82 LEU A CA 1
ATOM 649 C C . LEU A 1 82 ? 7.654 -8.190 -12.858 1.00 97.00 82 LEU A C 1
ATOM 651 O O . LEU A 1 82 ? 8.432 -8.198 -11.907 1.00 97.00 82 LEU A O 1
ATOM 655 N N . HIS A 1 83 ? 7.852 -7.425 -13.927 1.00 98.00 83 HIS A N 1
ATOM 656 C CA . HIS A 1 83 ? 8.804 -6.318 -13.952 1.00 98.00 83 HIS A CA 1
ATOM 657 C C . HIS A 1 83 ? 8.074 -4.993 -13.757 1.00 98.00 83 HIS A C 1
ATOM 659 O O . HIS A 1 83 ? 7.252 -4.612 -14.588 1.00 98.00 83 HIS A O 1
ATOM 665 N N . LEU A 1 84 ? 8.390 -4.281 -12.676 1.00 97.75 84 LEU A N 1
ATOM 666 C CA . LEU A 1 84 ? 7.889 -2.935 -12.420 1.00 97.75 84 LEU A CA 1
ATOM 667 C C . LEU A 1 84 ? 8.940 -1.904 -12.842 1.00 97.75 84 LEU A C 1
ATOM 669 O O . LEU A 1 84 ? 10.047 -1.903 -12.308 1.00 97.75 84 LEU A O 1
ATOM 673 N N . ILE A 1 85 ? 8.595 -1.039 -13.793 1.00 98.25 85 ILE A N 1
ATOM 674 C CA . ILE A 1 85 ? 9.529 -0.087 -14.404 1.00 98.25 85 ILE A CA 1
ATOM 675 C C . ILE A 1 85 ? 8.875 1.268 -14.688 1.00 98.25 85 ILE A C 1
ATOM 677 O O . ILE A 1 85 ? 7.653 1.370 -14.794 1.00 98.25 85 ILE A O 1
ATOM 681 N N . GLY A 1 86 ? 9.693 2.301 -14.895 1.00 97.75 86 GLY A N 1
ATOM 682 C CA . GLY A 1 86 ? 9.240 3.567 -15.470 1.00 97.75 86 GLY A CA 1
ATOM 683 C C . GLY A 1 86 ? 8.902 3.436 -16.959 1.00 97.75 86 GLY A C 1
ATOM 684 O O . GLY A 1 86 ? 9.492 2.635 -17.691 1.00 97.75 86 GLY A O 1
ATOM 685 N N . LYS A 1 87 ? 7.941 4.234 -17.437 1.00 96.69 87 LYS A N 1
ATOM 686 C CA . LYS A 1 87 ? 7.495 4.228 -18.843 1.00 96.69 87 LYS A CA 1
ATOM 687 C C . LYS A 1 87 ? 8.605 4.521 -19.861 1.00 96.69 87 LYS A C 1
ATOM 689 O O . LYS A 1 87 ? 8.514 4.089 -21.005 1.00 96.69 87 LYS A O 1
ATOM 694 N N . ASP A 1 88 ? 9.650 5.239 -19.468 1.00 97.12 88 ASP A N 1
ATOM 695 C CA . ASP A 1 88 ? 10.777 5.627 -20.319 1.00 97.12 88 ASP A CA 1
ATOM 696 C C . ASP A 1 88 ? 11.655 4.460 -20.752 1.00 97.12 88 ASP A C 1
ATOM 698 O O . ASP A 1 88 ? 12.228 4.488 -21.842 1.00 97.12 88 ASP A O 1
ATOM 702 N N . ILE A 1 89 ? 11.708 3.407 -19.939 1.00 97.88 89 ILE A N 1
ATOM 703 C CA . ILE A 1 89 ? 12.504 2.215 -20.229 1.00 97.88 89 ILE A CA 1
ATOM 704 C C . ILE A 1 89 ? 11.650 1.053 -20.751 1.00 97.88 89 ILE A C 1
ATOM 706 O O . ILE A 1 89 ? 12.146 -0.062 -20.930 1.00 97.88 89 ILE A O 1
ATOM 710 N N . LEU A 1 90 ? 10.374 1.310 -21.063 1.00 98.06 90 LEU A N 1
ATOM 711 C CA . LEU A 1 90 ? 9.408 0.298 -21.492 1.00 98.06 90 LEU A CA 1
ATOM 712 C C . LEU A 1 90 ? 9.852 -0.464 -22.741 1.00 98.06 90 LEU A C 1
ATOM 714 O O . LEU A 1 90 ? 9.721 -1.684 -22.792 1.00 98.06 90 LEU A O 1
ATOM 718 N N . ARG A 1 91 ? 10.425 0.221 -23.737 1.00 96.62 91 ARG A N 1
ATOM 719 C CA . ARG A 1 91 ? 10.893 -0.435 -24.969 1.00 96.62 91 ARG A CA 1
ATOM 720 C C . ARG A 1 91 ? 11.976 -1.482 -24.692 1.00 96.62 91 ARG A C 1
ATOM 722 O O . ARG A 1 91 ? 11.957 -2.545 -25.311 1.00 96.62 91 ARG A O 1
ATOM 729 N N . PHE A 1 92 ? 12.876 -1.217 -23.747 1.00 97.50 92 PHE A N 1
ATOM 730 C CA . PHE A 1 92 ? 13.921 -2.172 -23.378 1.00 97.50 92 PHE A CA 1
ATOM 731 C C . PHE A 1 92 ? 13.315 -3.438 -22.761 1.00 97.50 92 PHE A C 1
ATOM 733 O O . PHE A 1 92 ? 13.718 -4.533 -23.130 1.00 97.50 92 PHE A O 1
ATOM 740 N N . HIS A 1 93 ? 12.285 -3.307 -21.924 1.00 98.38 93 HIS A N 1
ATOM 741 C CA . HIS A 1 93 ? 11.711 -4.425 -21.163 1.00 98.38 93 HIS A CA 1
ATOM 742 C C . HIS A 1 93 ? 10.606 -5.186 -21.898 1.00 98.38 93 HIS A C 1
ATOM 744 O O . HIS A 1 93 ? 10.412 -6.371 -21.649 1.00 98.38 93 HIS A O 1
ATOM 750 N N . ALA A 1 94 ? 9.878 -4.524 -22.798 1.00 97.94 94 ALA A N 1
ATOM 751 C CA . ALA A 1 94 ? 8.740 -5.109 -23.506 1.00 97.94 94 ALA A CA 1
ATOM 752 C C . ALA A 1 94 ? 9.047 -5.492 -24.965 1.00 97.94 94 ALA A C 1
ATOM 754 O O . ALA A 1 94 ? 8.235 -6.172 -25.590 1.00 97.94 94 ALA A O 1
ATOM 755 N N . VAL A 1 95 ? 10.193 -5.067 -25.517 1.00 96.50 95 VAL A N 1
ATOM 756 C CA . VAL A 1 95 ? 10.606 -5.397 -26.895 1.00 96.50 95 VAL A CA 1
ATOM 757 C C . VAL A 1 95 ? 11.975 -6.064 -26.923 1.00 96.50 95 VAL A C 1
ATOM 759 O O . VAL A 1 95 ? 12.082 -7.204 -27.369 1.00 96.50 95 VAL A O 1
ATOM 762 N N . TYR A 1 96 ? 13.019 -5.385 -26.444 1.00 96.75 96 TYR A N 1
ATOM 763 C CA . TYR A 1 96 ? 14.387 -5.896 -26.588 1.00 96.75 96 TYR A CA 1
ATOM 764 C C . TYR A 1 96 ? 14.656 -7.079 -25.666 1.00 96.75 96 TYR A C 1
ATOM 766 O O . TYR A 1 96 ? 15.145 -8.105 -26.128 1.00 96.75 96 TYR A O 1
ATOM 774 N N . TRP A 1 97 ? 14.272 -6.974 -24.395 1.00 97.50 97 TRP A N 1
ATOM 775 C CA . TRP A 1 97 ? 14.476 -8.035 -23.419 1.00 97.50 97 TRP A CA 1
ATOM 776 C C . TRP A 1 97 ? 13.781 -9.345 -23.814 1.00 97.50 97 TRP A C 1
ATOM 778 O O . TRP A 1 97 ? 14.462 -10.368 -23.887 1.00 97.50 97 TRP A O 1
ATOM 788 N N . PRO A 1 98 ? 12.487 -9.349 -24.200 1.00 96.75 98 PRO A N 1
ATOM 789 C CA . PRO A 1 98 ? 11.842 -10.562 -24.684 1.00 96.75 98 PRO A CA 1
ATOM 790 C C . PRO A 1 98 ? 12.512 -11.120 -25.941 1.00 96.75 98 PRO A C 1
ATOM 792 O O . PRO A 1 98 ? 12.666 -12.330 -26.042 1.00 96.75 98 PRO A O 1
ATOM 795 N N . ALA A 1 99 ? 12.956 -10.271 -26.877 1.00 96.19 99 ALA A N 1
ATOM 796 C CA . ALA A 1 99 ? 13.657 -10.729 -28.077 1.00 96.19 99 ALA A CA 1
ATOM 797 C C . ALA A 1 99 ? 15.004 -11.399 -27.746 1.00 96.19 99 ALA A C 1
ATOM 799 O O . ALA A 1 99 ? 15.313 -12.454 -28.297 1.00 96.19 99 ALA A O 1
ATOM 800 N N . MET A 1 100 ? 15.776 -10.826 -26.816 1.00 95.88 100 MET A N 1
ATOM 801 C CA . MET A 1 100 ? 17.032 -11.405 -26.325 1.00 95.88 100 MET A CA 1
ATOM 802 C C . MET A 1 100 ? 16.795 -12.766 -25.659 1.00 95.88 100 MET A C 1
ATOM 804 O O . MET A 1 100 ? 17.474 -13.735 -25.990 1.00 95.88 100 MET A O 1
ATOM 808 N N . LEU A 1 101 ? 15.797 -12.861 -24.776 1.00 96.00 101 LEU A N 1
ATOM 809 C CA . LEU A 1 101 ? 15.429 -14.107 -24.097 1.00 96.00 101 LEU A CA 1
ATOM 810 C C . LEU A 1 101 ? 14.952 -15.181 -25.075 1.00 96.00 101 LEU A C 1
ATOM 812 O O . LEU A 1 101 ? 15.415 -16.317 -25.012 1.00 96.00 101 LEU A O 1
ATOM 816 N N . MET A 1 102 ? 14.086 -14.814 -26.024 1.00 96.00 102 MET A N 1
ATOM 817 C CA . MET A 1 102 ? 13.624 -15.720 -27.077 1.00 96.00 102 MET A CA 1
ATOM 818 C C . MET A 1 102 ? 14.791 -16.222 -27.931 1.00 96.00 102 MET A C 1
ATOM 820 O O . MET A 1 102 ? 14.853 -17.412 -28.228 1.00 96.00 102 MET A O 1
ATOM 824 N N . SER A 1 103 ? 15.741 -15.346 -28.281 1.00 95.69 103 SER A N 1
ATOM 825 C CA . SER A 1 103 ? 16.958 -15.737 -29.003 1.00 95.69 103 SER A CA 1
ATOM 826 C C . SER A 1 103 ? 17.834 -16.699 -28.198 1.00 95.69 103 SER A C 1
ATOM 828 O O . SER A 1 103 ? 18.496 -17.546 -28.790 1.00 95.69 103 SER A O 1
ATOM 830 N N . ALA A 1 104 ? 17.851 -16.572 -26.870 1.00 93.31 104 ALA A N 1
ATOM 831 C CA . ALA A 1 104 ? 18.575 -17.462 -25.968 1.00 93.31 104 ALA A CA 1
ATOM 832 C C . ALA A 1 104 ? 17.798 -18.749 -25.617 1.00 93.31 104 ALA A C 1
ATOM 834 O O . ALA A 1 104 ? 18.330 -19.602 -24.912 1.00 93.31 104 ALA A O 1
ATOM 835 N N . GLY A 1 105 ? 16.553 -18.904 -26.087 1.00 94.19 105 GLY A N 1
ATOM 836 C CA . GLY A 1 105 ? 15.699 -20.050 -25.757 1.00 94.19 105 GLY A CA 1
ATOM 837 C C . GLY A 1 105 ? 15.166 -20.045 -24.319 1.00 94.19 105 GLY A C 1
ATOM 838 O O . GLY A 1 105 ? 14.850 -21.103 -23.784 1.00 94.19 105 GLY A O 1
ATOM 839 N N . ILE A 1 106 ? 15.073 -18.872 -23.689 1.00 93.94 106 ILE A N 1
ATOM 840 C CA . ILE A 1 106 ? 14.655 -18.697 -22.292 1.00 93.94 106 ILE A CA 1
ATOM 841 C C . ILE A 1 106 ? 13.239 -18.122 -22.244 1.00 93.94 106 ILE A C 1
ATOM 843 O O . ILE A 1 106 ? 12.856 -17.294 -23.075 1.00 93.94 106 ILE A O 1
ATOM 847 N N . SER A 1 107 ? 12.457 -18.544 -21.247 1.00 94.44 107 SER A N 1
ATOM 848 C CA . SER A 1 107 ? 11.129 -17.989 -20.975 1.00 94.44 107 SER A CA 1
ATOM 849 C C . SER A 1 107 ? 11.179 -16.472 -20.787 1.00 94.44 107 SER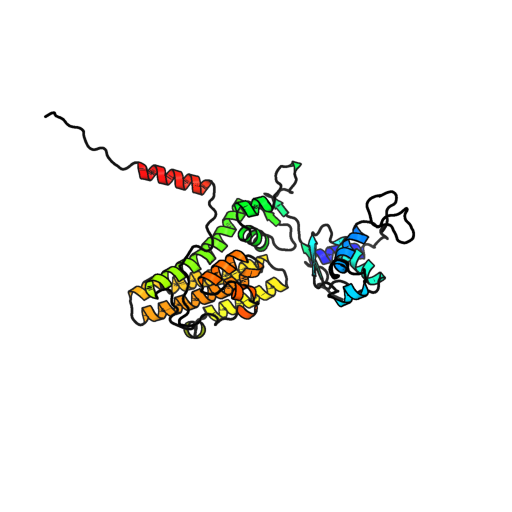 A C 1
ATOM 851 O O . SER A 1 107 ? 12.101 -15.936 -20.177 1.00 94.44 107 SER A O 1
ATOM 853 N N . VAL A 1 108 ? 10.166 -15.774 -21.290 1.00 96.62 108 VAL A N 1
ATOM 854 C CA . VAL A 1 108 ? 9.987 -14.334 -21.054 1.00 96.62 108 VAL A CA 1
ATOM 855 C C . VAL A 1 108 ? 9.290 -14.091 -19.707 1.00 96.62 108 VAL A C 1
ATOM 857 O O . VAL A 1 108 ? 8.642 -15.016 -19.217 1.00 96.62 108 VAL A O 1
ATOM 860 N N . PRO A 1 109 ? 9.391 -12.885 -19.113 1.00 96.69 109 PRO A N 1
ATOM 861 C CA . PRO A 1 109 ? 8.638 -12.525 -17.908 1.00 96.69 109 PRO A CA 1
ATOM 862 C C . PRO A 1 109 ? 7.129 -12.722 -18.101 1.00 96.69 109 PRO A C 1
ATOM 864 O O . PRO A 1 109 ? 6.631 -12.602 -19.224 1.00 96.69 109 PRO A O 1
ATOM 867 N N . ASP A 1 110 ? 6.378 -12.940 -17.023 1.00 96.38 110 ASP A N 1
ATOM 868 C CA . ASP A 1 110 ? 4.920 -13.092 -17.133 1.00 96.38 110 ASP A CA 1
ATOM 869 C C . ASP A 1 110 ? 4.232 -11.752 -17.447 1.00 96.38 110 ASP A C 1
ATOM 871 O O . ASP A 1 110 ? 3.260 -11.705 -18.213 1.00 96.38 110 ASP A O 1
ATOM 875 N N . ALA A 1 111 ? 4.754 -10.651 -16.891 1.00 97.56 111 ALA A N 1
ATOM 876 C CA . ALA A 1 111 ? 4.249 -9.299 -17.113 1.00 97.56 111 ALA A CA 1
ATOM 877 C C . ALA A 1 111 ? 5.319 -8.203 -16.941 1.00 97.56 111 ALA A C 1
ATOM 879 O O . ALA A 1 111 ? 6.260 -8.321 -16.158 1.00 97.56 111 ALA A O 1
ATOM 880 N N . VAL A 1 112 ? 5.114 -7.082 -17.630 1.00 98.31 112 VAL A N 1
ATOM 881 C CA . VAL A 1 112 ? 5.847 -5.819 -17.503 1.00 98.31 112 VAL A CA 1
ATOM 882 C C . VAL A 1 112 ? 4.837 -4.713 -17.219 1.00 98.31 112 VAL A C 1
ATOM 884 O O . VAL A 1 112 ? 3.901 -4.510 -17.993 1.00 98.31 112 VAL A O 1
ATOM 887 N N . PHE A 1 113 ? 5.026 -3.975 -16.130 1.00 98.25 113 PHE A N 1
ATOM 888 C CA . PHE A 1 113 ? 4.208 -2.823 -15.775 1.00 98.25 113 PHE A CA 1
ATOM 889 C C . PHE A 1 113 ? 5.023 -1.530 -15.874 1.00 98.25 113 PHE A C 1
ATOM 891 O O . PHE A 1 113 ? 6.013 -1.364 -15.164 1.00 98.25 113 PHE A O 1
ATOM 898 N N . GLY A 1 114 ? 4.591 -0.618 -16.749 1.00 97.81 114 GLY A N 1
ATOM 899 C CA . GLY A 1 114 ? 5.210 0.694 -16.957 1.00 97.81 114 GLY A CA 1
ATOM 900 C C . GLY A 1 114 ? 4.464 1.810 -16.227 1.00 97.81 114 GLY A C 1
ATOM 901 O O . GLY A 1 114 ? 3.436 2.270 -16.725 1.00 97.81 114 GLY A O 1
ATOM 902 N N . HIS A 1 115 ? 4.980 2.266 -15.082 1.00 97.44 115 HIS A N 1
ATOM 903 C CA . HIS A 1 115 ? 4.408 3.387 -14.332 1.00 97.44 115 HIS A CA 1
ATOM 904 C C . HIS A 1 115 ? 4.816 4.752 -14.912 1.00 97.44 115 HIS A C 1
ATOM 906 O O . HIS A 1 115 ? 5.806 4.875 -15.641 1.00 97.44 115 HIS A O 1
ATOM 912 N N . GLY A 1 116 ? 4.041 5.793 -14.600 1.00 95.75 116 GLY A N 1
ATOM 913 C CA . GLY A 1 116 ? 4.304 7.153 -15.061 1.00 95.75 116 GLY A CA 1
ATOM 914 C C . GLY A 1 116 ? 5.390 7.884 -14.274 1.00 95.75 116 GLY A C 1
ATOM 915 O O . GLY A 1 116 ? 6.042 7.332 -13.383 1.00 95.75 116 GLY A O 1
ATOM 916 N N . PHE A 1 117 ? 5.592 9.143 -14.645 1.00 94.94 117 PHE A N 1
ATOM 917 C CA . PHE A 1 117 ? 6.504 10.066 -13.979 1.00 94.94 117 PHE A CA 1
ATOM 918 C C . PHE A 1 117 ? 5.817 10.856 -12.874 1.00 94.94 117 PHE A C 1
ATOM 920 O O . PHE A 1 117 ? 4.598 10.976 -12.848 1.00 94.94 117 PHE A O 1
ATOM 927 N N . LEU A 1 118 ? 6.627 11.439 -11.994 1.00 94.25 118 LEU A N 1
ATOM 928 C CA . LEU A 1 118 ? 6.165 12.377 -10.981 1.00 94.25 118 LEU A CA 1
ATOM 929 C C . LEU A 1 118 ? 6.493 13.817 -11.391 1.00 94.25 118 LEU A C 1
ATOM 931 O O . LEU A 1 118 ? 7.594 14.104 -11.876 1.00 94.25 118 LEU A O 1
ATOM 935 N N . THR A 1 119 ? 5.554 14.721 -11.146 1.00 93.31 119 THR A N 1
ATOM 936 C CA . THR A 1 119 ? 5.731 16.175 -11.182 1.00 93.31 119 THR A CA 1
ATOM 937 C C . THR A 1 119 ? 5.589 16.768 -9.781 1.00 93.31 119 THR A C 1
ATOM 939 O O . THR A 1 119 ? 5.150 16.094 -8.846 1.00 93.31 119 THR A O 1
ATOM 942 N N . LYS A 1 120 ? 6.020 18.021 -9.624 1.00 92.81 120 LYS A N 1
ATOM 943 C CA . LYS A 1 120 ? 5.803 18.818 -8.416 1.00 92.81 120 LYS A CA 1
ATOM 944 C C . LYS A 1 120 ? 5.087 20.103 -8.804 1.00 92.81 120 LYS A C 1
ATOM 946 O O . LYS A 1 120 ? 5.615 20.845 -9.636 1.00 92.81 120 LYS A O 1
ATOM 951 N N . ASP A 1 121 ? 3.930 20.357 -8.202 1.00 91.06 121 ASP A N 1
ATOM 952 C CA . ASP A 1 121 ? 3.098 21.536 -8.459 1.00 91.06 121 ASP A CA 1
ATOM 953 C C . ASP A 1 121 ? 2.824 21.736 -9.969 1.00 91.06 121 ASP A C 1
ATOM 955 O O . ASP A 1 121 ? 2.926 22.836 -10.518 1.00 91.06 121 ASP A O 1
ATOM 959 N N . GLY A 1 122 ? 2.563 20.633 -10.680 1.00 89.81 122 GLY A N 1
ATOM 960 C CA . GLY A 1 122 ? 2.334 20.594 -12.128 1.00 89.81 122 GLY A CA 1
ATOM 961 C C . GLY A 1 122 ? 3.587 20.786 -12.994 1.00 89.81 122 GLY A C 1
ATOM 962 O O . GLY A 1 122 ? 3.497 20.776 -14.223 1.00 89.81 122 GLY A O 1
ATOM 963 N N . MET A 1 123 ? 4.767 20.949 -12.391 1.00 89.06 123 MET A N 1
ATOM 964 C CA . MET A 1 123 ? 6.026 21.165 -13.100 1.00 89.06 123 MET A CA 1
ATOM 965 C C . MET A 1 123 ? 6.908 19.919 -13.097 1.00 89.06 123 MET A C 1
ATOM 967 O O . MET A 1 123 ? 7.029 19.195 -12.106 1.00 89.06 123 MET A O 1
ATOM 971 N N . LYS A 1 124 ? 7.611 19.694 -14.214 1.00 89.06 124 LYS A N 1
ATOM 972 C CA . LYS A 1 124 ? 8.656 18.670 -14.279 1.00 89.06 124 LYS A CA 1
ATOM 973 C C . LYS A 1 124 ? 9.728 18.979 -13.233 1.00 89.06 124 LYS A C 1
ATOM 975 O O . LYS A 1 124 ? 10.233 20.101 -13.169 1.00 89.06 124 LYS A O 1
ATOM 980 N N . MET A 1 125 ? 10.092 17.974 -12.441 1.00 90.88 125 MET A N 1
ATOM 981 C CA . MET A 1 125 ? 11.166 18.111 -11.462 1.00 90.88 125 MET A CA 1
ATOM 982 C C . MET A 1 125 ? 12.521 18.265 -12.156 1.00 90.88 125 MET A C 1
ATOM 984 O O . MET A 1 125 ? 12.847 17.527 -13.092 1.00 90.88 125 MET A O 1
ATOM 988 N N . GLY A 1 126 ? 13.333 19.205 -11.679 1.00 85.31 126 GLY A N 1
ATOM 989 C CA . GLY A 1 126 ? 14.689 19.403 -12.167 1.00 85.31 126 GLY A CA 1
ATOM 990 C C . GLY A 1 126 ? 15.522 20.267 -11.230 1.00 85.31 126 GLY A C 1
ATOM 991 O O . GLY A 1 126 ? 15.067 21.296 -10.738 1.00 85.31 126 GLY A O 1
ATOM 992 N N . LYS A 1 127 ? 16.794 19.888 -11.047 1.00 83.25 127 LYS A N 1
ATOM 993 C CA . LYS A 1 127 ? 17.742 20.620 -10.187 1.00 83.25 127 LYS A CA 1
ATOM 994 C C . LYS A 1 127 ? 17.853 22.103 -10.557 1.00 83.25 127 LYS A C 1
ATOM 996 O O . LYS A 1 127 ? 17.968 22.938 -9.672 1.00 83.25 127 LYS A O 1
ATOM 1001 N N . SER A 1 128 ? 17.770 22.433 -11.847 1.00 81.88 128 SER A N 1
ATOM 1002 C CA . SER A 1 128 ? 17.837 23.815 -12.342 1.00 81.88 128 SER A CA 1
ATOM 1003 C C . SER A 1 128 ? 16.643 24.682 -11.932 1.00 81.88 128 SER A C 1
ATOM 1005 O O . SER A 1 128 ? 16.791 25.895 -11.857 1.00 81.88 128 SER A O 1
ATOM 1007 N N . LEU A 1 129 ? 15.475 24.083 -11.678 1.00 77.06 129 LEU A N 1
ATOM 1008 C CA . LEU A 1 129 ? 14.264 24.781 -11.231 1.00 77.06 129 LEU A CA 1
ATOM 1009 C C . LEU A 1 129 ? 14.138 24.810 -9.699 1.00 77.06 129 LEU A C 1
ATOM 1011 O O . LEU A 1 129 ? 13.210 25.420 -9.179 1.00 77.06 129 LEU A O 1
ATOM 1015 N N . GLY A 1 130 ? 15.033 24.128 -8.971 1.00 82.06 130 GLY A N 1
ATOM 1016 C CA . GLY A 1 130 ? 14.982 24.033 -7.509 1.00 82.06 130 GLY A CA 1
ATOM 1017 C C . GLY A 1 130 ? 13.747 23.301 -6.963 1.00 82.06 130 GLY A C 1
ATOM 1018 O O . GLY A 1 130 ? 13.487 23.356 -5.767 1.00 82.06 130 GLY A O 1
ATOM 1019 N N . ASN A 1 131 ? 12.984 22.611 -7.818 1.00 85.81 131 ASN A N 1
ATOM 1020 C CA . ASN A 1 131 ? 11.716 21.959 -7.477 1.00 85.81 131 ASN A CA 1
ATOM 1021 C C . ASN A 1 131 ? 11.839 20.430 -7.320 1.00 85.81 131 ASN A C 1
ATOM 1023 O O . ASN A 1 131 ? 10.835 19.721 -7.367 1.00 85.81 131 ASN A O 1
ATOM 1027 N N . THR A 1 132 ? 13.055 19.905 -7.157 1.00 87.94 132 THR A N 1
ATOM 1028 C CA . THR A 1 132 ? 13.284 18.472 -6.928 1.00 87.94 132 THR A CA 1
ATOM 1029 C C . THR A 1 132 ? 12.645 18.025 -5.612 1.00 87.94 132 THR A C 1
ATOM 1031 O O . THR A 1 132 ? 12.744 18.716 -4.597 1.00 87.94 132 THR A O 1
ATOM 1034 N N . LEU A 1 133 ? 12.010 16.852 -5.619 1.00 87.62 133 LEU A N 1
ATOM 1035 C CA . LEU A 1 133 ? 11.578 16.163 -4.405 1.00 87.62 133 LEU A CA 1
ATOM 1036 C C . LEU A 1 133 ? 12.635 15.143 -4.007 1.00 87.62 133 LEU A C 1
ATOM 1038 O O . LEU A 1 133 ? 12.801 14.127 -4.677 1.00 87.62 133 LEU A O 1
ATOM 1042 N N . GLU A 1 134 ? 13.331 15.410 -2.908 1.00 91.31 134 GLU A N 1
ATOM 1043 C CA . GLU A 1 134 ? 14.262 14.456 -2.313 1.00 91.31 134 GLU A CA 1
ATOM 1044 C C . GLU A 1 134 ? 13.493 13.520 -1.361 1.00 91.31 134 GLU A C 1
ATOM 1046 O O . GLU A 1 134 ? 12.957 13.977 -0.346 1.00 91.31 134 GLU A O 1
ATOM 1051 N N . PRO A 1 135 ? 13.417 12.200 -1.637 1.00 92.44 135 PRO A N 1
ATOM 1052 C CA . PRO A 1 135 ? 12.603 11.282 -0.835 1.00 92.44 135 PRO A CA 1
ATOM 1053 C C . PRO A 1 135 ? 13.002 11.239 0.643 1.00 92.44 135 PRO A C 1
ATOM 1055 O O . PRO A 1 135 ? 12.143 11.096 1.510 1.00 92.44 135 PRO A O 1
ATOM 1058 N N . LYS A 1 136 ? 14.299 11.388 0.944 1.00 95.06 136 LYS A N 1
ATOM 1059 C CA . LYS A 1 136 ? 14.800 11.420 2.326 1.00 95.06 136 LYS A CA 1
ATOM 1060 C C . LYS A 1 136 ? 14.257 12.621 3.094 1.00 95.06 136 LYS A C 1
ATOM 1062 O O . LYS A 1 136 ? 13.878 12.464 4.248 1.00 95.06 136 LYS A O 1
ATOM 1067 N N . ASP A 1 137 ? 14.158 13.779 2.450 1.00 94.19 137 ASP A N 1
ATOM 1068 C CA . ASP A 1 137 ? 13.649 14.994 3.087 1.00 94.19 137 ASP A CA 1
ATOM 1069 C C . ASP A 1 137 ? 12.155 14.865 3.385 1.00 94.19 137 ASP A C 1
ATOM 1071 O O . ASP A 1 137 ? 11.716 15.195 4.486 1.00 94.19 137 ASP A O 1
ATOM 1075 N N . LEU A 1 138 ? 11.381 14.296 2.452 1.00 94.81 138 LEU A N 1
ATOM 1076 C CA . LEU A 1 138 ? 9.966 13.989 2.679 1.00 94.81 138 LEU A CA 1
ATOM 1077 C C . LEU A 1 138 ? 9.775 13.006 3.840 1.00 94.81 138 LEU A C 1
ATOM 1079 O O . LEU A 1 138 ? 8.936 13.237 4.708 1.00 94.81 138 LEU A O 1
ATOM 1083 N N . VAL A 1 139 ? 10.563 11.927 3.886 1.00 96.56 139 VAL A N 1
ATOM 1084 C CA . VAL A 1 139 ? 10.483 10.926 4.961 1.00 96.56 139 VAL A CA 1
ATOM 1085 C C . VAL A 1 139 ? 10.888 11.523 6.307 1.00 96.56 139 VAL A C 1
ATOM 1087 O O . VAL A 1 139 ? 10.221 11.258 7.303 1.00 96.56 139 VAL A O 1
ATOM 1090 N N . ASN A 1 140 ? 11.934 12.347 6.348 1.00 95.62 140 ASN A N 1
ATOM 1091 C CA . ASN A 1 140 ? 12.370 13.010 7.575 1.00 95.62 140 ASN A CA 1
ATOM 1092 C C . ASN A 1 140 ? 11.315 13.995 8.097 1.00 95.62 140 ASN A C 1
ATOM 1094 O O . ASN A 1 140 ? 11.114 14.082 9.306 1.00 95.62 140 ASN A O 1
ATOM 1098 N N . ARG A 1 141 ? 10.635 14.721 7.200 1.00 94.62 141 ARG A N 1
ATOM 1099 C CA . ARG A 1 141 ? 9.606 15.704 7.570 1.00 94.62 141 ARG A CA 1
ATOM 1100 C C . ARG A 1 141 ? 8.280 15.057 7.963 1.00 94.62 141 ARG A C 1
ATOM 1102 O O . ARG A 1 141 ? 7.679 15.468 8.947 1.00 94.62 141 ARG A O 1
ATOM 1109 N N . PHE A 1 142 ? 7.817 14.064 7.206 1.00 95.62 142 PHE A N 1
ATOM 1110 C CA . PHE A 1 142 ? 6.443 13.557 7.316 1.00 95.62 142 PHE A CA 1
ATOM 1111 C C . PHE A 1 142 ? 6.331 12.096 7.762 1.00 95.62 142 PHE A C 1
ATOM 1113 O O . PHE A 1 142 ? 5.230 11.621 8.046 1.00 95.62 142 PHE A O 1
ATOM 1120 N N . GLY A 1 143 ? 7.446 11.374 7.841 1.00 96.50 143 GLY A N 1
ATOM 1121 C CA . GLY A 1 143 ? 7.485 9.956 8.183 1.00 96.50 143 GLY A CA 1
ATOM 1122 C C . GLY A 1 143 ? 7.260 9.029 6.985 1.00 96.50 143 GLY A C 1
ATOM 1123 O O . GLY A 1 143 ? 6.570 9.352 6.018 1.00 96.50 143 GLY A O 1
ATOM 1124 N N . VAL A 1 144 ? 7.842 7.829 7.069 1.00 97.50 144 VAL A N 1
ATOM 1125 C CA . VAL A 1 144 ? 7.867 6.844 5.973 1.00 97.50 144 VAL A CA 1
ATOM 1126 C C . VAL A 1 144 ? 6.476 6.400 5.519 1.00 97.50 144 VAL A C 1
ATOM 1128 O O . VAL A 1 144 ? 6.223 6.321 4.319 1.00 97.50 144 VAL A O 1
ATOM 1131 N N . ASP A 1 145 ? 5.558 6.148 6.455 1.00 98.19 145 ASP A N 1
ATOM 1132 C CA . ASP A 1 145 ? 4.214 5.670 6.120 1.00 98.19 145 ASP A CA 1
ATOM 1133 C C . ASP A 1 145 ? 3.389 6.746 5.415 1.00 98.19 145 ASP A C 1
ATOM 1135 O O . ASP A 1 145 ? 2.670 6.427 4.477 1.00 98.19 145 ASP A O 1
ATOM 1139 N N . SER A 1 146 ? 3.524 8.014 5.813 1.00 98.00 146 SER A N 1
ATOM 1140 C CA . SER A 1 146 ? 2.844 9.144 5.170 1.00 98.00 146 SER A CA 1
ATOM 1141 C C . SER A 1 146 ? 3.276 9.280 3.712 1.00 98.00 146 SER A C 1
ATOM 1143 O O . SER A 1 146 ? 2.437 9.407 2.823 1.00 98.00 146 SER A O 1
ATOM 1145 N N . VAL A 1 147 ? 4.589 9.188 3.461 1.00 97.75 147 VAL A N 1
ATOM 1146 C CA . VAL A 1 147 ? 5.171 9.255 2.113 1.00 97.75 147 VAL A CA 1
ATOM 1147 C C . VAL A 1 147 ? 4.694 8.092 1.250 1.00 97.75 147 VAL A C 1
ATOM 1149 O O . VAL A 1 147 ? 4.190 8.312 0.150 1.00 97.75 147 VAL A O 1
ATOM 1152 N N . ARG A 1 148 ? 4.796 6.858 1.757 1.00 98.00 148 ARG A N 1
ATOM 1153 C CA . ARG A 1 148 ? 4.320 5.662 1.045 1.00 98.00 148 ARG A CA 1
ATOM 1154 C C . ARG A 1 148 ? 2.826 5.740 0.751 1.00 98.00 148 ARG A C 1
ATOM 1156 O O . ARG A 1 148 ? 2.423 5.507 -0.384 1.00 98.00 148 ARG A O 1
ATOM 1163 N N . TYR A 1 149 ? 2.025 6.082 1.758 1.00 98.50 149 TYR A N 1
ATOM 1164 C CA . TYR A 1 149 ? 0.578 6.174 1.630 1.00 98.50 149 TYR A CA 1
ATOM 1165 C C . TYR A 1 149 ? 0.183 7.195 0.576 1.00 98.50 149 TYR A C 1
ATOM 1167 O O . TYR A 1 149 ? -0.583 6.856 -0.317 1.00 98.50 149 TYR A O 1
ATOM 1175 N N . PHE A 1 150 ? 0.734 8.411 0.634 1.00 98.06 150 PHE A N 1
ATOM 1176 C CA . PHE A 1 150 ? 0.392 9.454 -0.324 1.00 98.06 150 PHE A CA 1
ATOM 1177 C C . PHE A 1 150 ? 0.665 9.015 -1.760 1.00 98.06 150 PHE A C 1
ATOM 1179 O O . PHE A 1 150 ? -0.250 9.040 -2.574 1.00 98.06 150 PHE A O 1
ATOM 1186 N N . PHE A 1 151 ? 1.879 8.558 -2.078 1.00 97.12 151 PHE A N 1
ATOM 1187 C CA . PHE A 1 151 ? 2.206 8.208 -3.463 1.00 97.12 151 PHE A CA 1
ATOM 1188 C C . PHE A 1 151 ? 1.426 6.993 -3.975 1.00 97.12 151 PHE A C 1
ATOM 1190 O O . PHE A 1 151 ? 1.118 6.942 -5.159 1.00 97.12 151 PHE A O 1
ATOM 1197 N N . LEU A 1 152 ? 1.069 6.040 -3.108 1.00 97.12 152 LEU A N 1
ATOM 1198 C CA . LEU A 1 152 ? 0.252 4.888 -3.500 1.00 97.12 152 LEU A CA 1
ATOM 1199 C C . LEU A 1 152 ? -1.244 5.215 -3.596 1.00 97.12 152 LEU A C 1
ATOM 1201 O O . LEU A 1 152 ? -1.945 4.601 -4.395 1.00 97.12 152 LEU A O 1
ATOM 1205 N N . ARG A 1 153 ? -1.731 6.175 -2.803 1.00 96.88 153 ARG A N 1
ATOM 1206 C CA . ARG A 1 153 ? -3.130 6.617 -2.789 1.00 96.88 153 ARG A CA 1
ATOM 1207 C C . ARG A 1 153 ? -3.432 7.626 -3.887 1.00 96.88 153 ARG A C 1
ATOM 1209 O O . ARG A 1 153 ? -4.488 7.542 -4.504 1.00 96.88 153 ARG A O 1
ATOM 1216 N N . GLU A 1 154 ? -2.578 8.620 -4.060 1.00 94.75 154 GLU A N 1
ATOM 1217 C CA . GLU A 1 154 ? -2.859 9.803 -4.873 1.00 94.75 154 GLU A CA 1
ATOM 1218 C C . GLU A 1 154 ? -2.465 9.602 -6.337 1.00 94.75 154 GLU A C 1
ATOM 1220 O O . GLU A 1 154 ? -3.163 10.060 -7.235 1.00 94.75 154 GLU A O 1
ATOM 1225 N N . VAL A 1 155 ? -1.387 8.864 -6.602 1.00 92.69 155 VAL A N 1
ATOM 1226 C CA . VAL A 1 155 ? -0.961 8.600 -7.977 1.00 92.69 155 VAL A CA 1
ATOM 1227 C C . VAL A 1 155 ? -1.713 7.392 -8.517 1.00 92.69 155 VAL A C 1
ATOM 1229 O O . VAL A 1 155 ? -1.550 6.271 -8.031 1.00 92.69 155 VAL A O 1
ATOM 1232 N N . GLU A 1 156 ? -2.515 7.602 -9.561 1.00 92.06 156 GLU A N 1
ATOM 1233 C CA . GLU A 1 156 ? -3.111 6.497 -10.307 1.00 92.06 156 GLU A CA 1
ATOM 1234 C C . GLU A 1 156 ? -1.997 5.697 -10.993 1.00 92.06 156 GLU A C 1
ATOM 1236 O O . GLU A 1 156 ? -1.334 6.157 -11.927 1.00 92.06 156 GLU A O 1
ATOM 1241 N N . PHE A 1 157 ? -1.747 4.492 -10.486 1.00 92.69 157 PHE A N 1
ATOM 1242 C CA . PHE A 1 157 ? -0.579 3.719 -10.872 1.00 92.69 157 PHE A CA 1
ATOM 1243 C C . PHE A 1 157 ? -0.622 3.345 -12.361 1.00 92.69 157 PHE A C 1
ATOM 1245 O O . PHE A 1 157 ? -1.551 2.691 -12.830 1.00 92.69 157 PHE A O 1
ATOM 1252 N N . GLY A 1 158 ? 0.394 3.775 -13.115 1.00 92.88 158 GLY A N 1
ATOM 1253 C CA . GLY A 1 158 ? 0.429 3.679 -14.583 1.00 92.88 158 GLY A CA 1
ATOM 1254 C C . GLY A 1 158 ? 0.376 5.039 -15.287 1.00 92.88 158 GLY A C 1
ATOM 1255 O O . GLY A 1 158 ? 0.953 5.193 -16.368 1.00 92.88 158 GLY A O 1
ATOM 1256 N N . ASN A 1 159 ? -0.238 6.032 -14.643 1.00 94.19 159 ASN A N 1
ATOM 1257 C CA . ASN A 1 159 ? -0.303 7.412 -15.109 1.00 94.19 159 ASN A CA 1
ATOM 1258 C C . ASN A 1 159 ? 0.797 8.264 -14.467 1.00 94.19 159 ASN A C 1
ATOM 1260 O O . ASN A 1 159 ? 1.482 7.835 -13.534 1.00 94.19 159 ASN A O 1
ATOM 1264 N N . ASP A 1 160 ? 0.999 9.461 -15.018 1.00 95.12 160 ASP A N 1
ATOM 1265 C CA . ASP A 1 160 ? 1.853 10.459 -14.378 1.00 95.12 160 ASP A CA 1
ATOM 1266 C C . ASP A 1 160 ? 1.124 11.018 -13.149 1.00 95.12 160 ASP A C 1
ATOM 1268 O O . ASP A 1 160 ? -0.089 11.221 -13.182 1.00 95.12 160 ASP A O 1
ATOM 1272 N N . GLY A 1 161 ? 1.865 11.237 -12.067 1.00 94.25 161 GLY A N 1
ATOM 1273 C CA . GLY A 1 161 ? 1.349 11.752 -10.803 1.00 94.25 161 GLY A CA 1
ATOM 1274 C C . GLY A 1 161 ? 1.948 13.104 -10.457 1.00 94.25 161 GLY A C 1
ATOM 1275 O O . GLY A 1 161 ? 3.034 13.443 -10.922 1.00 94.25 161 GLY A O 1
ATOM 1276 N N . ASP A 1 162 ? 1.269 13.849 -9.593 1.00 94.50 162 ASP A N 1
ATOM 1277 C CA . ASP A 1 162 ? 1.744 15.138 -9.101 1.00 94.50 162 ASP A CA 1
ATOM 1278 C C . ASP A 1 162 ? 1.833 15.143 -7.576 1.00 94.50 162 ASP A C 1
ATOM 1280 O O . AS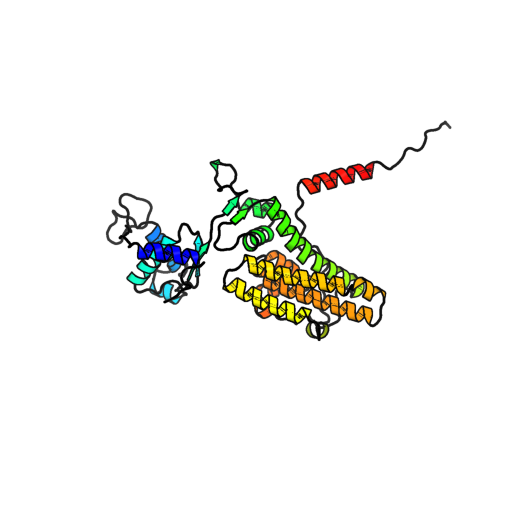P A 1 162 ? 1.004 14.553 -6.880 1.00 94.50 162 ASP A O 1
ATOM 1284 N N . TYR A 1 163 ? 2.848 15.822 -7.057 1.00 95.31 163 TYR A N 1
ATOM 1285 C CA . TYR A 1 163 ? 2.969 16.126 -5.642 1.00 95.31 163 TYR A CA 1
ATOM 1286 C C . TYR A 1 163 ? 2.745 17.619 -5.413 1.00 95.31 163 TYR A C 1
ATOM 1288 O O . TYR A 1 163 ? 3.448 18.461 -5.972 1.00 95.31 163 TYR A O 1
ATOM 1296 N N . SER A 1 164 ? 1.837 17.906 -4.487 1.00 94.31 164 SER A N 1
ATOM 1297 C CA . SER A 1 164 ? 1.678 19.190 -3.812 1.00 94.31 164 SER A CA 1
ATOM 1298 C C . SER A 1 164 ? 1.747 18.916 -2.313 1.00 94.31 164 SER A C 1
ATOM 1300 O O . SER A 1 164 ? 1.118 17.974 -1.823 1.00 94.31 164 SER A O 1
ATOM 1302 N N . GLU A 1 165 ? 2.511 19.721 -1.575 1.00 94.62 165 GLU A N 1
ATOM 1303 C CA . GLU A 1 165 ? 2.647 19.545 -0.123 1.00 94.62 165 GLU A CA 1
ATOM 1304 C C . GLU A 1 165 ? 1.315 19.772 0.605 1.00 94.62 165 GLU A C 1
ATOM 1306 O O . GLU A 1 165 ? 0.969 19.027 1.519 1.00 94.62 165 GLU A O 1
ATOM 1311 N N . GLU A 1 166 ? 0.517 20.740 0.153 1.00 94.69 166 GLU A N 1
ATOM 1312 C CA . GLU A 1 166 ? -0.826 20.978 0.686 1.00 94.69 166 GLU A CA 1
ATOM 1313 C C . GLU A 1 166 ? -1.714 19.738 0.507 1.00 94.69 166 GLU A C 1
ATOM 1315 O O . GLU A 1 166 ? -2.320 19.245 1.463 1.00 94.69 166 GLU A O 1
ATOM 1320 N N . ARG A 1 167 ? -1.748 19.181 -0.711 1.00 95.50 167 ARG A N 1
ATOM 1321 C CA . ARG A 1 167 ? -2.532 17.978 -1.010 1.00 95.50 167 ARG A CA 1
ATOM 1322 C C . ARG A 1 167 ? -2.035 16.775 -0.213 1.00 95.50 167 ARG A C 1
ATOM 1324 O O . ARG A 1 167 ? -2.850 16.004 0.296 1.00 95.50 167 ARG A O 1
ATOM 1331 N N . PHE A 1 168 ? -0.719 16.647 -0.066 1.00 97.19 168 PHE A N 1
ATOM 1332 C CA . PHE A 1 168 ? -0.081 15.630 0.761 1.00 97.19 168 PHE A CA 1
ATOM 1333 C C . PHE A 1 168 ? -0.591 15.670 2.199 1.00 97.19 168 PHE A C 1
ATOM 1335 O O . PHE A 1 168 ? -1.119 14.671 2.696 1.00 97.19 168 PHE A O 1
ATOM 1342 N N . ILE A 1 169 ? -0.484 16.831 2.845 1.00 97.31 169 ILE A N 1
ATOM 1343 C CA . ILE A 1 169 ? -0.883 17.010 4.242 1.00 97.31 169 ILE A CA 1
ATOM 1344 C C . ILE A 1 169 ? -2.380 16.737 4.400 1.00 97.31 169 ILE A C 1
ATOM 1346 O O . ILE A 1 169 ? -2.780 16.015 5.316 1.00 97.31 169 ILE A O 1
ATOM 1350 N N . ASN A 1 170 ? -3.205 17.252 3.486 1.00 97.19 170 ASN A N 1
ATOM 1351 C CA . ASN A 1 170 ? -4.655 17.086 3.534 1.00 97.19 170 ASN A CA 1
ATOM 1352 C C . ASN A 1 170 ? -5.079 15.615 3.444 1.00 97.19 170 ASN A C 1
ATOM 1354 O O . ASN A 1 170 ? -5.848 15.155 4.289 1.00 97.19 170 ASN A O 1
ATOM 1358 N N . ILE A 1 171 ? -4.551 14.861 2.474 1.00 97.56 171 ILE A N 1
ATOM 1359 C CA . ILE A 1 171 ? -4.894 13.442 2.286 1.00 97.56 171 ILE A CA 1
ATOM 1360 C C . ILE A 1 171 ? -4.423 12.608 3.471 1.00 97.56 171 ILE A C 1
ATOM 1362 O O . ILE A 1 171 ? -5.195 11.829 4.032 1.00 97.56 171 ILE A O 1
ATOM 1366 N N . VAL A 1 172 ? -3.167 12.785 3.883 1.00 98.19 172 VAL A N 1
ATOM 1367 C CA . VAL A 1 172 ? -2.588 12.015 4.986 1.00 98.19 172 VAL A CA 1
ATOM 1368 C C . VAL A 1 172 ? -3.348 12.277 6.288 1.00 98.19 172 VAL A C 1
ATOM 1370 O O . VAL A 1 172 ? -3.712 11.331 6.990 1.00 98.19 172 VAL A O 1
ATOM 1373 N N . ASN A 1 173 ? -3.667 13.537 6.589 1.00 98.00 173 ASN A N 1
ATOM 1374 C CA . ASN A 1 173 ? -4.445 13.883 7.774 1.00 98.00 173 ASN A CA 1
ATOM 1375 C C . ASN A 1 173 ? -5.879 13.354 7.706 1.00 98.00 173 ASN A C 1
ATOM 1377 O O . ASN A 1 173 ? -6.367 12.809 8.694 1.00 98.00 173 ASN A O 1
ATOM 1381 N N . ALA A 1 174 ? -6.564 13.498 6.571 1.00 97.94 174 ALA A N 1
ATOM 1382 C CA . ALA A 1 174 ? -7.936 13.020 6.424 1.00 97.94 174 ALA A CA 1
ATOM 1383 C C . ALA A 1 174 ? -8.029 11.498 6.608 1.00 97.94 174 ALA A C 1
ATOM 1385 O O . ALA A 1 174 ? -8.910 10.995 7.306 1.00 97.94 174 ALA A O 1
ATOM 1386 N N . HIS A 1 175 ? -7.099 10.754 6.021 1.00 98.31 175 HIS A N 1
ATOM 1387 C CA . HIS A 1 175 ? -7.168 9.300 6.002 1.00 98.31 175 HIS A CA 1
ATOM 1388 C C . HIS A 1 175 ? -6.515 8.685 7.245 1.00 98.31 175 HIS A C 1
ATOM 1390 O O . HIS A 1 175 ? -7.183 8.025 8.042 1.00 98.31 175 HIS A O 1
ATOM 1396 N N . LEU A 1 176 ? -5.225 8.941 7.473 1.00 98.38 176 LEU A N 1
ATOM 1397 C CA . LEU A 1 176 ? -4.467 8.242 8.513 1.00 98.38 176 LEU A CA 1
ATOM 1398 C C . LEU A 1 176 ? -4.743 8.799 9.912 1.00 98.38 176 LEU A C 1
ATOM 1400 O O . LEU A 1 176 ? -4.933 8.024 10.850 1.00 98.38 176 LEU A O 1
ATOM 1404 N N . ALA A 1 177 ? -4.805 10.125 10.061 1.00 97.12 177 ALA A N 1
ATOM 1405 C CA . ALA A 1 177 ? -5.089 10.741 11.357 1.00 97.12 177 ALA A CA 1
ATOM 1406 C C . ALA A 1 177 ? -6.589 10.683 11.683 1.00 97.12 177 ALA A C 1
ATOM 1408 O O . ALA A 1 177 ? -6.988 10.151 12.720 1.00 97.12 177 ALA A O 1
ATOM 1409 N N . ASN A 1 178 ? -7.423 11.213 10.787 1.00 97.19 178 ASN A N 1
ATOM 1410 C CA . ASN A 1 178 ? -8.824 11.465 11.094 1.00 97.19 178 ASN A CA 1
ATOM 1411 C C . ASN A 1 178 ? -9.704 10.224 10.950 1.00 97.19 178 ASN A C 1
ATOM 1413 O O . ASN A 1 178 ? -10.519 9.979 11.831 1.00 97.19 178 ASN A O 1
ATOM 1417 N N . THR A 1 179 ? -9.558 9.448 9.875 1.00 98.38 179 THR A N 1
ATOM 1418 C CA . THR A 1 179 ? -10.422 8.278 9.643 1.00 98.38 179 THR A CA 1
ATOM 1419 C C . THR A 1 179 ? -9.963 7.090 10.486 1.00 98.38 179 THR A C 1
ATOM 1421 O O . THR A 1 179 ? -10.740 6.547 11.269 1.00 98.38 179 THR A O 1
ATOM 1424 N N . ILE A 1 180 ? -8.685 6.715 10.372 1.00 98.56 180 ILE A N 1
ATOM 1425 C CA . ILE A 1 180 ? -8.124 5.534 11.045 1.00 98.56 180 ILE A CA 1
ATOM 1426 C C . ILE A 1 180 ? -7.718 5.843 12.491 1.00 98.56 180 ILE A C 1
ATOM 1428 O O . ILE A 1 180 ? -8.160 5.173 13.428 1.00 98.56 180 ILE A O 1
ATOM 1432 N N . GLY A 1 181 ? -6.882 6.865 12.689 1.00 97.75 181 GLY A N 1
ATOM 1433 C CA . GLY A 1 181 ? -6.317 7.197 13.997 1.00 97.75 181 GLY A CA 1
ATOM 1434 C C . GLY A 1 181 ? -7.372 7.562 15.042 1.00 97.75 181 GLY A C 1
ATOM 1435 O O . GLY A 1 181 ? -7.343 7.027 16.156 1.00 97.75 181 GLY A O 1
ATOM 1436 N N . ASN A 1 182 ? -8.329 8.429 14.694 1.00 96.69 182 ASN A N 1
ATOM 1437 C CA . ASN A 1 182 ? -9.375 8.839 15.632 1.00 96.69 182 ASN A CA 1
ATOM 1438 C C . ASN A 1 182 ? -10.349 7.706 15.963 1.00 96.69 182 ASN A C 1
ATOM 1440 O O . ASN A 1 182 ? -10.717 7.583 17.132 1.00 96.69 182 ASN A O 1
ATOM 1444 N N . LEU A 1 183 ? -10.743 6.876 14.986 1.00 98.38 183 LEU A N 1
ATOM 1445 C CA . LEU A 1 183 ? -11.648 5.747 15.225 1.00 98.38 183 LEU A CA 1
ATOM 1446 C C . LEU A 1 183 ? -11.059 4.791 16.264 1.00 98.38 183 LEU A C 1
ATOM 1448 O O . LEU A 1 183 ? -11.716 4.478 17.261 1.00 98.38 183 LEU A O 1
ATOM 1452 N N . LEU A 1 184 ? -9.794 4.398 16.086 1.00 98.50 184 LEU A N 1
ATOM 1453 C CA . LEU A 1 184 ? -9.093 3.542 17.041 1.00 98.50 184 LEU A CA 1
ATOM 1454 C C . LEU A 1 184 ? -9.013 4.195 18.424 1.00 98.50 184 LEU A C 1
ATOM 1456 O O . LEU A 1 184 ? -9.423 3.596 19.417 1.00 98.50 184 LEU A O 1
ATOM 1460 N N . ASN A 1 185 ? -8.514 5.432 18.494 1.00 97.25 185 ASN A N 1
ATOM 1461 C CA . ASN A 1 185 ? -8.270 6.109 19.766 1.00 97.25 185 ASN A CA 1
ATOM 1462 C C . ASN A 1 185 ? -9.569 6.341 20.558 1.00 97.25 185 ASN A C 1
ATOM 1464 O O . ASN A 1 185 ? -9.616 6.116 21.768 1.00 97.25 185 ASN A O 1
ATOM 1468 N N . ARG A 1 186 ? -10.653 6.738 19.880 1.00 96.44 186 ARG A N 1
ATOM 1469 C CA . ARG A 1 186 ? -11.980 6.920 20.489 1.00 96.44 186 ARG A CA 1
ATOM 1470 C C . ARG A 1 186 ? -12.529 5.603 21.032 1.00 96.44 186 ARG A C 1
ATOM 1472 O O . ARG A 1 186 ? -13.024 5.571 22.160 1.00 96.44 186 ARG A O 1
ATOM 1479 N N . THR A 1 187 ? -12.415 4.527 20.258 1.00 98.44 187 THR A N 1
ATOM 1480 C CA . THR A 1 187 ? -12.928 3.200 20.628 1.00 98.44 187 THR A CA 1
ATOM 1481 C C . THR A 1 187 ? -12.151 2.617 21.805 1.00 98.44 187 THR A C 1
ATOM 1483 O O . THR A 1 187 ? -12.753 2.218 22.802 1.00 98.44 187 THR A O 1
ATOM 1486 N N . LEU A 1 188 ? -10.816 2.666 21.758 1.00 98.38 188 LEU A N 1
ATOM 1487 C CA . LEU A 1 188 ? -9.953 2.247 22.864 1.00 98.38 188 LEU A CA 1
ATOM 1488 C C . LEU A 1 188 ? -10.173 3.103 24.120 1.00 98.38 188 LEU A C 1
ATOM 1490 O O . LEU A 1 188 ? -10.198 2.573 25.229 1.00 98.38 188 LEU A O 1
ATOM 1494 N N . GLY A 1 189 ? -10.401 4.411 23.975 1.00 97.94 189 GLY A N 1
ATOM 1495 C CA . GLY A 1 189 ? -10.738 5.295 25.093 1.00 97.94 189 GLY A CA 1
ATOM 1496 C C . GLY A 1 189 ? -12.059 4.923 25.779 1.00 97.94 189 GLY A C 1
ATOM 1497 O O . GLY A 1 189 ? -12.133 4.889 27.011 1.00 97.94 189 GLY A O 1
ATOM 1498 N N . LEU A 1 190 ? -13.096 4.595 25.000 1.00 97.81 190 LEU A N 1
ATOM 1499 C CA . LEU A 1 190 ? -14.369 4.097 25.531 1.00 97.81 190 LEU A CA 1
ATOM 1500 C C . LEU A 1 190 ? -14.207 2.732 26.207 1.00 97.81 190 LEU A C 1
ATOM 1502 O O . LEU A 1 190 ? -14.749 2.538 27.298 1.00 97.81 190 LEU A O 1
ATOM 1506 N N . LEU A 1 191 ? -13.431 1.825 25.610 1.00 98.31 191 LEU A N 1
ATOM 1507 C CA . LEU A 1 191 ? -13.146 0.511 26.184 1.00 98.31 191 LEU A CA 1
ATOM 1508 C C . LEU A 1 191 ? -12.387 0.640 27.508 1.00 98.31 191 LEU A C 1
ATOM 1510 O O . LEU A 1 191 ? -12.752 0.015 28.501 1.00 98.31 191 LEU A O 1
ATOM 1514 N N . LYS A 1 192 ? -11.361 1.494 27.566 1.00 97.94 192 LYS A N 1
ATOM 1515 C CA . LYS A 1 192 ? -10.615 1.765 28.797 1.00 97.94 192 LYS A CA 1
ATOM 1516 C C . LYS A 1 192 ? -11.540 2.265 29.903 1.00 97.94 192 LYS A C 1
ATOM 1518 O O . LYS A 1 192 ? -11.505 1.751 31.020 1.00 97.94 192 LYS A O 1
ATOM 1523 N N . LYS A 1 193 ? -12.382 3.254 29.591 1.00 97.44 193 LYS A N 1
ATOM 1524 C CA . LYS A 1 193 ? -13.266 3.899 30.567 1.00 97.44 193 LYS A CA 1
ATOM 1525 C C . LYS A 1 193 ? -14.344 2.960 31.113 1.00 97.44 193 LYS A C 1
ATOM 1527 O O . LYS A 1 193 ? -14.619 3.009 32.307 1.00 97.44 193 LYS A O 1
ATOM 1532 N N . ASN A 1 194 ? -14.969 2.158 30.252 1.00 97.81 194 ASN A N 1
ATOM 1533 C CA . ASN A 1 194 ? -16.181 1.412 30.611 1.00 97.81 194 ASN A CA 1
ATOM 1534 C C . ASN A 1 194 ? -15.940 -0.095 30.789 1.00 97.81 194 ASN A C 1
ATOM 1536 O O . ASN A 1 194 ? -16.700 -0.752 31.492 1.00 97.81 194 ASN A O 1
ATOM 1540 N N . CYS A 1 195 ? -14.870 -0.637 30.204 1.00 96.88 195 CYS A N 1
ATOM 1541 C CA . CYS A 1 195 ? -14.575 -2.074 30.166 1.00 96.88 195 CYS A CA 1
ATOM 1542 C C . CYS A 1 195 ? -13.162 -2.407 30.681 1.00 96.88 195 CYS A C 1
ATOM 1544 O O . CYS A 1 195 ? -12.679 -3.516 30.475 1.00 96.88 195 CYS A O 1
ATOM 1546 N N . LYS A 1 196 ? -12.470 -1.457 31.336 1.00 96.88 196 LYS A N 1
ATOM 1547 C CA . LYS A 1 196 ? -11.109 -1.641 31.885 1.00 96.88 196 LYS A CA 1
ATOM 1548 C C . LYS A 1 196 ? -10.123 -2.200 30.845 1.00 96.88 196 LYS A C 1
ATOM 1550 O O . LYS A 1 196 ? -9.327 -3.087 31.145 1.00 96.88 196 LYS A O 1
ATOM 1555 N N . SER A 1 197 ? -10.229 -1.712 29.609 1.00 97.62 197 SER A N 1
ATOM 1556 C CA . SER A 1 197 ? -9.413 -2.133 28.459 1.00 97.62 197 SER A CA 1
ATOM 1557 C C . SER A 1 197 ? -9.526 -3.618 28.090 1.00 97.62 197 SER A C 1
ATOM 1559 O O . SER A 1 197 ? -8.703 -4.106 27.328 1.00 97.62 197 SER A O 1
ATOM 1561 N N . THR A 1 198 ? -10.522 -4.345 28.596 1.00 98.19 198 THR A N 1
ATOM 1562 C CA . THR A 1 198 ? -10.676 -5.787 28.364 1.00 98.19 198 THR A CA 1
ATOM 1563 C C . THR A 1 198 ? -11.919 -6.057 27.526 1.00 98.19 198 THR A C 1
ATOM 1565 O O . THR A 1 198 ? -12.980 -5.486 27.788 1.00 98.19 198 THR A O 1
ATOM 1568 N N . LEU A 1 199 ? -11.808 -6.924 26.519 1.00 98.12 199 LEU A N 1
ATOM 1569 C CA . LEU A 1 199 ? -12.957 -7.330 25.712 1.00 98.12 199 LEU A CA 1
ATOM 1570 C C . LEU A 1 199 ? -13.888 -8.253 26.497 1.00 98.12 199 LEU A C 1
ATOM 1572 O O . LEU A 1 199 ? -13.453 -9.252 27.065 1.00 98.12 199 LEU A O 1
ATOM 1576 N N . ALA A 1 200 ? -15.183 -7.940 26.484 1.00 95.31 200 ALA A N 1
ATOM 1577 C CA . ALA A 1 200 ? -16.204 -8.755 27.142 1.00 95.31 200 ALA A CA 1
ATOM 1578 C C . ALA A 1 200 ? -16.696 -9.929 26.276 1.00 95.31 200 ALA A C 1
ATOM 1580 O O . ALA A 1 200 ? -17.223 -10.899 26.812 1.00 95.31 200 ALA A O 1
ATOM 1581 N N . PHE A 1 201 ? -16.522 -9.848 24.954 1.00 97.94 201 PHE A N 1
ATOM 1582 C CA . PHE A 1 201 ? -17.075 -10.797 23.989 1.00 97.94 201 PHE A CA 1
ATOM 1583 C C . PHE A 1 201 ? -16.044 -11.176 22.930 1.00 97.94 201 PHE A C 1
ATOM 1585 O O . PHE A 1 201 ? -15.162 -10.382 22.599 1.00 97.94 201 PHE A O 1
ATOM 1592 N N . ASP A 1 202 ? -16.207 -12.370 22.364 1.00 98.12 202 ASP A N 1
ATOM 1593 C CA . ASP A 1 202 ? -15.549 -12.740 21.116 1.00 98.12 202 ASP A CA 1
ATOM 1594 C C . ASP A 1 202 ? -16.106 -11.903 19.962 1.00 98.12 202 ASP A C 1
ATOM 1596 O O . ASP A 1 202 ? -17.309 -11.647 19.887 1.00 98.12 202 ASP A O 1
ATOM 1600 N N . SER A 1 203 ? -15.245 -11.535 19.015 1.00 98.19 203 SER A N 1
ATOM 1601 C CA . SER A 1 203 ? -15.638 -10.743 17.839 1.00 98.19 203 SER A CA 1
ATOM 1602 C C . SER A 1 203 ? -16.676 -11.416 16.942 1.00 98.19 203 SER A C 1
ATOM 1604 O O . SER A 1 203 ? -17.500 -10.722 16.350 1.00 98.19 203 SER A O 1
ATOM 1606 N N . ILE A 1 204 ? -16.681 -12.751 16.869 1.00 97.56 204 ILE A N 1
ATOM 1607 C CA . ILE A 1 204 ? -17.708 -13.512 16.139 1.00 97.56 204 ILE A CA 1
ATOM 1608 C C . ILE A 1 204 ? -19.067 -13.358 16.825 1.00 97.56 204 ILE A C 1
ATOM 1610 O O . ILE A 1 204 ? -20.047 -13.028 16.170 1.00 97.56 204 ILE A O 1
ATOM 1614 N N . ALA A 1 205 ? -19.117 -13.554 18.146 1.00 97.38 205 ALA A N 1
ATOM 1615 C CA . ALA A 1 205 ? -20.358 -13.464 18.910 1.00 97.38 205 ALA A CA 1
ATOM 1616 C C . ALA A 1 205 ? -20.895 -12.026 18.981 1.00 97.38 205 ALA A C 1
ATOM 1618 O O . ALA A 1 205 ? -22.103 -11.817 18.978 1.00 97.38 205 ALA A O 1
ATOM 1619 N N . ALA A 1 206 ? -20.008 -11.028 19.041 1.00 97.38 206 ALA A N 1
ATOM 1620 C CA . ALA A 1 206 ? -20.403 -9.624 19.047 1.00 97.38 206 ALA A CA 1
ATOM 1621 C C . ALA A 1 206 ? -21.048 -9.192 17.720 1.00 97.38 206 ALA A C 1
ATOM 1623 O O . ALA A 1 206 ? -21.980 -8.397 17.744 1.00 97.38 206 ALA A O 1
ATOM 1624 N N . ALA A 1 207 ? -20.565 -9.718 16.591 1.00 96.75 207 ALA A N 1
ATOM 1625 C CA . ALA A 1 207 ? -20.996 -9.330 15.249 1.00 96.75 207 ALA A CA 1
ATOM 1626 C C . ALA A 1 207 ? -22.150 -10.178 14.679 1.00 96.75 207 ALA A C 1
ATOM 1628 O O . ALA A 1 207 ? -22.462 -10.055 13.494 1.00 96.75 207 ALA A O 1
ATOM 1629 N N . ASP A 1 208 ? -22.770 -11.045 15.483 1.00 95.19 208 ASP A N 1
ATOM 1630 C CA . ASP A 1 208 ? -23.876 -11.886 15.021 1.00 95.19 208 ASP A CA 1
ATOM 1631 C C . ASP A 1 208 ? -25.064 -11.031 14.544 1.00 95.19 208 ASP A C 1
ATOM 1633 O O . ASP A 1 208 ? -25.549 -10.154 15.260 1.00 95.19 208 ASP A O 1
ATOM 1637 N N . GLY A 1 209 ? -25.497 -11.249 13.300 1.00 92.75 209 GLY A N 1
ATOM 1638 C CA . GLY A 1 209 ? -26.546 -10.457 12.647 1.00 92.75 209 GLY A CA 1
ATOM 1639 C C . GLY A 1 209 ? -26.173 -9.006 12.301 1.00 92.75 209 GLY A C 1
ATOM 1640 O O . GLY A 1 209 ? -27.053 -8.239 11.908 1.00 92.75 209 GLY A O 1
ATOM 1641 N N . ILE A 1 210 ? -24.901 -8.605 12.427 1.00 96.25 210 ILE A N 1
ATOM 1642 C CA . ILE A 1 210 ? -24.447 -7.239 12.137 1.00 96.25 210 ILE A CA 1
ATOM 1643 C C . ILE A 1 210 ? -23.884 -7.141 10.716 1.00 96.25 210 ILE A C 1
ATOM 1645 O O . ILE A 1 210 ? -22.823 -7.681 10.409 1.00 96.25 210 ILE A O 1
ATOM 1649 N N . SER A 1 211 ? -24.544 -6.350 9.866 1.00 96.56 211 SER A N 1
ATOM 1650 C CA . SER A 1 211 ? -24.176 -6.163 8.451 1.00 96.56 211 SER A CA 1
ATOM 1651 C C . SER A 1 211 ? -22.785 -5.561 8.226 1.00 96.56 211 SER A C 1
ATOM 1653 O O . SER A 1 211 ? -22.196 -5.757 7.163 1.00 96.56 211 SER A O 1
ATOM 1655 N N . LEU A 1 212 ? -22.232 -4.843 9.214 1.00 97.69 212 LEU A N 1
ATOM 1656 C CA . LEU A 1 212 ? -20.878 -4.295 9.123 1.00 97.69 212 LEU A CA 1
ATOM 1657 C C . LEU A 1 212 ? -19.841 -5.398 8.880 1.00 97.69 212 LEU A C 1
ATOM 1659 O O . LEU A 1 212 ? -18.929 -5.177 8.092 1.00 97.69 212 LEU A O 1
ATOM 1663 N N . LYS A 1 213 ? -19.993 -6.580 9.493 1.00 98.00 213 LYS A N 1
ATOM 1664 C CA . LYS A 1 213 ? -19.065 -7.702 9.292 1.00 98.00 213 LYS A CA 1
ATOM 1665 C C . LYS A 1 213 ? -18.974 -8.092 7.816 1.00 98.00 213 LYS A C 1
ATOM 1667 O O . LYS A 1 213 ? -17.884 -8.071 7.250 1.00 98.00 213 LYS A O 1
ATOM 1672 N N . ASP A 1 214 ? -20.116 -8.369 7.192 1.00 97.88 214 ASP A N 1
ATOM 1673 C CA . ASP A 1 214 ? -20.172 -8.811 5.796 1.00 97.88 214 ASP A CA 1
ATOM 1674 C C . ASP A 1 214 ? -19.672 -7.711 4.843 1.00 97.88 214 ASP A C 1
ATOM 1676 O O . ASP A 1 214 ? -18.963 -7.984 3.875 1.00 97.88 214 ASP A O 1
ATOM 1680 N N . ASN A 1 215 ? -19.977 -6.441 5.136 1.00 98.50 215 ASN A N 1
ATOM 1681 C CA . ASN A 1 215 ? -19.462 -5.307 4.364 1.00 98.50 215 ASN A CA 1
ATOM 1682 C C . ASN A 1 215 ? -17.932 -5.210 4.431 1.00 98.50 215 ASN A C 1
ATOM 1684 O O . ASN A 1 215 ? -17.290 -4.975 3.409 1.00 98.50 215 ASN A O 1
ATOM 1688 N N . VAL A 1 216 ? -17.342 -5.396 5.616 1.00 98.75 216 VAL A N 1
ATOM 1689 C CA . VAL A 1 216 ? -15.884 -5.383 5.788 1.00 98.75 216 VAL A CA 1
ATOM 1690 C C . VAL A 1 216 ? -15.241 -6.545 5.033 1.00 98.75 216 VAL A C 1
ATOM 1692 O O . VAL A 1 216 ? -14.277 -6.312 4.309 1.00 98.75 216 VAL A O 1
ATOM 1695 N N . GLU A 1 217 ? -15.784 -7.761 5.139 1.00 98.31 217 GLU A N 1
ATOM 1696 C CA . GLU A 1 217 ? -15.274 -8.939 4.419 1.00 98.31 217 GLU A CA 1
ATOM 1697 C C . GLU A 1 217 ? -15.306 -8.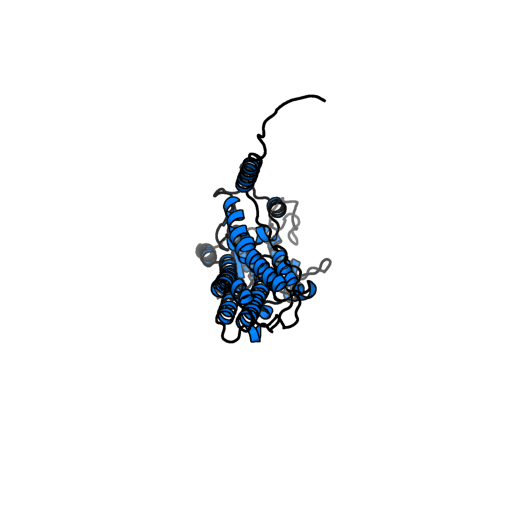719 2.892 1.00 98.31 217 GLU A C 1
ATOM 1699 O O . GLU A 1 217 ? -14.288 -8.892 2.221 1.00 98.31 217 GLU A O 1
ATOM 1704 N N . ASN A 1 218 ? -16.413 -8.196 2.352 1.00 98.69 218 ASN A N 1
ATOM 1705 C CA . ASN A 1 218 ? -16.531 -7.872 0.925 1.00 98.69 218 ASN A CA 1
ATOM 1706 C C . ASN A 1 218 ? -15.538 -6.788 0.463 1.00 98.69 218 ASN A C 1
ATOM 1708 O O . ASN A 1 218 ? -14.979 -6.868 -0.634 1.00 98.69 218 ASN A O 1
ATOM 1712 N N . LEU A 1 219 ? -15.316 -5.750 1.276 1.00 98.81 219 LEU A N 1
ATOM 1713 C CA . LEU A 1 219 ? -14.361 -4.685 0.950 1.00 98.81 219 LEU A CA 1
ATOM 1714 C C . LEU A 1 219 ? -12.911 -5.176 1.018 1.00 98.81 219 LEU A C 1
ATOM 1716 O O . LEU A 1 219 ? -12.086 -4.743 0.216 1.00 98.81 219 LEU A O 1
ATOM 1720 N N . VAL A 1 220 ? -12.594 -6.094 1.931 1.00 98.56 220 VAL A N 1
ATOM 1721 C CA . VAL A 1 220 ? -11.282 -6.752 1.980 1.00 98.56 220 VAL A CA 1
ATOM 1722 C C . VAL A 1 220 ? -11.039 -7.566 0.711 1.00 98.56 220 VAL A C 1
ATOM 1724 O O . VAL A 1 220 ? -9.976 -7.427 0.108 1.00 98.56 220 VAL A O 1
ATOM 1727 N N . ASP A 1 221 ? -12.015 -8.353 0.257 1.00 98.50 221 ASP A N 1
ATOM 1728 C CA . ASP A 1 221 ? -11.888 -9.120 -0.988 1.00 98.50 221 ASP A CA 1
ATOM 1729 C C . ASP A 1 221 ? -11.711 -8.195 -2.203 1.00 98.50 221 ASP A C 1
ATOM 1731 O O . ASP A 1 221 ? -10.806 -8.385 -3.016 1.00 98.50 221 ASP A O 1
ATOM 1735 N N . LYS A 1 222 ? -12.476 -7.099 -2.271 1.00 98.75 222 LYS A N 1
ATOM 1736 C CA . LYS A 1 222 ? -12.293 -6.060 -3.296 1.00 98.75 222 LYS A CA 1
ATOM 1737 C C . LYS A 1 222 ? -10.889 -5.441 -3.256 1.00 98.75 222 LYS A C 1
ATOM 1739 O O . LYS A 1 222 ? -10.283 -5.226 -4.306 1.00 98.75 222 LYS A O 1
ATOM 1744 N N . ALA A 1 223 ? -10.360 -5.140 -2.069 1.00 98.69 223 ALA A N 1
ATOM 1745 C CA . ALA A 1 223 ? -9.015 -4.586 -1.918 1.00 98.69 223 ALA A CA 1
ATOM 1746 C C . ALA A 1 223 ? -7.933 -5.586 -2.351 1.00 98.69 223 ALA A C 1
ATOM 1748 O O . ALA A 1 223 ? -6.946 -5.183 -2.970 1.00 98.69 223 ALA A O 1
ATOM 1749 N N . LYS A 1 224 ? -8.131 -6.882 -2.078 1.00 98.38 224 LYS A N 1
ATOM 1750 C CA . LYS A 1 224 ? -7.246 -7.960 -2.536 1.00 98.38 224 LYS A CA 1
ATOM 1751 C C . LYS A 1 224 ? -7.129 -7.960 -4.058 1.00 98.38 224 LYS A C 1
ATOM 1753 O O . LYS A 1 224 ? -6.020 -7.850 -4.581 1.00 98.38 224 LYS A O 1
ATOM 1758 N N . ASP A 1 225 ? -8.265 -7.977 -4.752 1.00 98.38 225 ASP A N 1
ATOM 1759 C CA . ASP A 1 225 ? -8.310 -7.939 -6.216 1.00 98.38 225 ASP A CA 1
ATOM 1760 C C . ASP A 1 225 ? -7.621 -6.682 -6.762 1.00 98.38 225 ASP A C 1
ATOM 1762 O O . ASP A 1 225 ? -6.888 -6.731 -7.753 1.00 98.38 225 ASP A O 1
ATOM 1766 N N . GLN A 1 226 ? -7.811 -5.534 -6.106 1.00 98.19 226 GLN A N 1
ATOM 1767 C CA . GLN A 1 226 ? -7.156 -4.284 -6.489 1.00 98.19 226 GLN A CA 1
ATOM 1768 C C . GLN A 1 226 ? -5.632 -4.350 -6.315 1.00 98.19 226 GLN A C 1
ATOM 1770 O O . GLN A 1 226 ? -4.910 -3.899 -7.206 1.00 98.19 226 GLN A O 1
ATOM 1775 N N . PHE A 1 227 ? -5.120 -4.945 -5.233 1.00 97.44 227 PHE A N 1
ATOM 1776 C CA . PHE A 1 227 ? -3.680 -5.155 -5.050 1.00 97.44 227 PHE A CA 1
ATOM 1777 C C . PHE A 1 227 ? -3.089 -6.088 -6.111 1.00 97.44 227 PHE A C 1
ATOM 1779 O O . PHE A 1 227 ? -2.090 -5.729 -6.739 1.00 97.44 227 PHE A O 1
ATOM 1786 N N . GLU A 1 228 ? -3.720 -7.236 -6.369 1.00 95.25 228 GLU A N 1
ATOM 1787 C CA . GLU A 1 228 ? -3.280 -8.195 -7.397 1.00 95.25 228 GLU A CA 1
ATOM 1788 C C . GLU A 1 228 ? -3.255 -7.554 -8.800 1.00 95.25 228 GLU A C 1
ATOM 1790 O O . GLU A 1 228 ? -2.375 -7.816 -9.631 1.00 95.25 228 GLU A O 1
ATOM 1795 N N . ASN A 1 229 ? -4.171 -6.613 -9.045 1.00 94.88 229 ASN A N 1
ATOM 1796 C CA . ASN A 1 229 ? -4.254 -5.863 -10.293 1.00 94.88 229 ASN A CA 1
ATOM 1797 C C . ASN A 1 229 ? -3.453 -4.547 -10.311 1.00 94.88 229 ASN A C 1
ATOM 1799 O O . ASN A 1 229 ? -3.488 -3.841 -11.323 1.00 94.88 229 ASN A O 1
ATOM 1803 N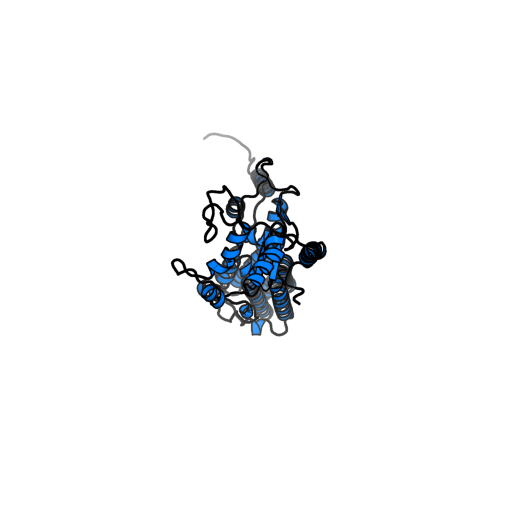 N . LEU A 1 230 ? -2.649 -4.261 -9.279 1.00 96.06 230 LEU A N 1
ATOM 1804 C CA . LEU A 1 230 ? -1.849 -3.033 -9.140 1.00 96.06 230 LEU A CA 1
ATOM 1805 C C . LEU A 1 230 ? -2.685 -1.737 -9.191 1.00 96.06 230 LEU A C 1
ATOM 1807 O O . LEU A 1 230 ? -2.175 -0.669 -9.525 1.00 96.06 230 LEU A O 1
ATOM 1811 N N . LEU A 1 231 ? -3.963 -1.812 -8.817 1.00 96.75 231 LEU A N 1
ATOM 1812 C CA . LEU A 1 231 ? -4.875 -0.678 -8.644 1.00 96.75 231 LEU A CA 1
ATOM 1813 C C . LEU A 1 231 ? -4.699 -0.073 -7.240 1.00 96.75 231 LEU A C 1
ATOM 1815 O O . LEU A 1 231 ? -5.628 -0.026 -6.437 1.00 96.75 231 LEU A O 1
ATOM 1819 N N . LEU A 1 232 ? -3.472 0.353 -6.926 1.00 97.06 232 LEU A N 1
ATOM 1820 C CA . LEU A 1 232 ? -3.039 0.690 -5.559 1.00 97.06 232 LEU A CA 1
ATOM 1821 C C . LEU A 1 232 ? -3.795 1.890 -4.966 1.00 97.06 232 LEU A C 1
ATOM 1823 O O . LEU A 1 232 ? -4.148 1.874 -3.785 1.00 97.06 232 LEU A O 1
ATOM 1827 N N . SER A 1 233 ? -4.112 2.884 -5.800 1.00 97.56 233 SER A N 1
ATOM 1828 C CA . SER A 1 233 ? -4.935 4.036 -5.416 1.00 97.56 233 SER A CA 1
ATOM 1829 C C . SER A 1 233 ? -6.333 3.597 -4.976 1.00 97.56 233 SER A C 1
ATOM 1831 O O . SER A 1 233 ? -6.770 3.920 -3.869 1.00 97.56 233 SER A O 1
ATOM 1833 N N . SER A 1 234 ? -6.986 2.761 -5.788 1.00 98.31 234 SER A N 1
ATOM 1834 C CA . SER A 1 234 ? -8.310 2.216 -5.488 1.00 98.31 234 SER A CA 1
ATOM 1835 C C . SER A 1 234 ? -8.293 1.268 -4.287 1.00 98.31 234 SER A C 1
ATOM 1837 O O . SER A 1 234 ? -9.234 1.284 -3.501 1.00 98.31 234 SER A O 1
ATOM 1839 N N . ALA A 1 235 ? -7.221 0.491 -4.091 1.00 98.50 235 ALA A N 1
ATOM 1840 C CA . ALA A 1 235 ? -7.042 -0.313 -2.881 1.00 98.50 235 ALA A CA 1
ATOM 1841 C C . ALA A 1 235 ? -7.022 0.579 -1.632 1.00 98.50 235 ALA A C 1
ATOM 1843 O O . ALA A 1 235 ? -7.742 0.319 -0.672 1.00 98.50 235 ALA A O 1
ATOM 1844 N N . CYS A 1 236 ? -6.267 1.683 -1.657 1.00 98.56 236 CYS A N 1
ATOM 1845 C CA . CYS A 1 236 ? -6.242 2.635 -0.547 1.00 98.56 236 CYS A CA 1
ATOM 1846 C C . CYS A 1 236 ? -7.627 3.247 -0.276 1.00 98.56 236 CYS A C 1
ATOM 1848 O O . CYS A 1 236 ? -7.984 3.429 0.886 1.00 98.56 236 CYS A O 1
ATOM 1850 N N . GLU A 1 237 ? -8.402 3.566 -1.317 1.00 98.44 237 GLU A N 1
ATOM 1851 C CA . GLU A 1 237 ? -9.782 4.060 -1.193 1.00 98.44 237 GLU A CA 1
ATOM 1852 C C . GLU A 1 237 ? -10.702 3.035 -0.532 1.00 98.44 237 GLU A C 1
ATOM 1854 O O . GLU A 1 237 ? -11.367 3.363 0.450 1.00 98.44 237 GLU A O 1
ATOM 1859 N N . THR A 1 238 ? -10.680 1.790 -1.009 1.00 98.81 238 THR A N 1
ATOM 1860 C CA . THR A 1 238 ? -11.459 0.682 -0.442 1.00 98.81 238 THR A CA 1
ATOM 1861 C C . THR A 1 238 ? -11.120 0.462 1.037 1.00 98.81 238 THR A C 1
ATOM 1863 O O . THR A 1 238 ? -12.013 0.292 1.862 1.00 98.81 238 THR A O 1
ATOM 1866 N N . LEU A 1 239 ? -9.842 0.540 1.426 1.00 98.69 239 LEU A N 1
ATOM 1867 C CA . LEU A 1 239 ? -9.453 0.423 2.837 1.00 98.69 239 LEU A CA 1
ATOM 1868 C C . LEU A 1 239 ? -9.935 1.606 3.695 1.00 98.69 239 LEU A C 1
ATOM 1870 O O . LEU A 1 239 ? -10.236 1.424 4.875 1.00 98.69 239 LEU A O 1
ATOM 1874 N N . MET A 1 240 ? -10.029 2.815 3.133 1.00 98.50 240 MET A N 1
ATOM 1875 C CA . MET A 1 240 ? -10.625 3.953 3.845 1.00 98.50 240 MET A CA 1
ATOM 1876 C C . MET A 1 240 ? -12.144 3.827 3.958 1.00 98.50 240 MET A C 1
ATOM 1878 O O . MET A 1 240 ? -12.703 4.246 4.967 1.00 98.50 240 MET A O 1
ATOM 1882 N N . GLU A 1 241 ? -12.810 3.210 2.981 1.00 98.75 241 GLU A N 1
ATOM 1883 C CA . GLU A 1 241 ? -14.240 2.890 3.042 1.00 98.75 241 GLU A CA 1
ATOM 1884 C C . GLU A 1 241 ? -14.565 2.013 4.262 1.00 98.75 241 GLU A C 1
ATOM 1886 O O . GLU A 1 241 ? -15.489 2.331 5.008 1.00 98.75 241 GLU A O 1
ATOM 1891 N N . ILE A 1 242 ? -13.736 1.004 4.554 1.00 98.81 242 ILE A N 1
ATOM 1892 C CA . ILE A 1 242 ? -13.839 0.181 5.774 1.00 98.81 242 ILE A CA 1
ATOM 1893 C C . ILE A 1 242 ? -13.780 1.061 7.037 1.00 98.81 242 ILE A C 1
ATOM 1895 O O . ILE A 1 242 ? -14.621 0.943 7.932 1.00 98.81 242 ILE A O 1
ATOM 1899 N N . GLY A 1 243 ? -12.810 1.979 7.110 1.00 98.62 243 GLY A N 1
ATOM 1900 C CA . GLY A 1 243 ? -12.681 2.916 8.230 1.00 98.62 243 GLY A CA 1
ATOM 1901 C C . GLY A 1 243 ? -13.869 3.876 8.352 1.00 98.62 243 GLY A C 1
ATOM 1902 O O . GLY A 1 243 ? -14.333 4.154 9.459 1.00 98.62 243 GLY A O 1
ATOM 1903 N N . ASN A 1 244 ? -14.404 4.356 7.230 1.00 98.75 244 ASN A N 1
ATOM 1904 C CA . ASN A 1 244 ? -15.581 5.223 7.194 1.00 98.75 244 ASN A CA 1
ATOM 1905 C C . ASN A 1 244 ? -16.840 4.492 7.672 1.00 98.75 244 ASN A C 1
ATOM 1907 O O . ASN A 1 244 ? -17.587 5.052 8.470 1.00 98.75 244 ASN A O 1
ATOM 1911 N N . LEU A 1 245 ? -17.044 3.235 7.264 1.00 98.62 245 LEU A N 1
ATOM 1912 C CA . LEU A 1 245 ? -18.136 2.400 7.769 1.00 98.62 245 LEU A CA 1
ATOM 1913 C C . LEU A 1 245 ? -18.026 2.177 9.282 1.00 98.62 245 LEU A C 1
ATOM 1915 O O . LEU A 1 245 ? -19.031 2.240 9.983 1.00 98.62 245 LEU A O 1
ATOM 1919 N N . GLY A 1 246 ? -16.810 1.986 9.804 1.00 98.56 246 GLY A N 1
ATOM 1920 C CA . GLY A 1 246 ? -16.578 1.910 11.247 1.00 98.56 246 GLY A CA 1
ATOM 1921 C C . GLY A 1 246 ? -16.913 3.215 11.984 1.00 98.56 246 GLY A C 1
ATOM 1922 O O . GLY A 1 246 ? -17.539 3.179 13.044 1.00 98.56 246 GLY A O 1
ATOM 1923 N N . ASN A 1 247 ? -16.545 4.371 11.418 1.00 98.62 247 ASN A N 1
ATOM 1924 C CA . ASN A 1 247 ? -16.909 5.681 11.973 1.00 98.62 247 ASN A CA 1
ATOM 1925 C C . ASN A 1 247 ? -18.429 5.912 11.949 1.00 98.62 247 ASN A C 1
ATOM 1927 O O . ASN A 1 247 ? -18.995 6.331 12.956 1.00 98.62 247 ASN A O 1
ATOM 1931 N N . LEU A 1 248 ? -19.097 5.585 10.842 1.00 98.50 248 LEU A N 1
ATOM 1932 C CA . LEU A 1 248 ? -20.552 5.684 10.737 1.00 98.50 248 LEU A CA 1
ATOM 1933 C C . LEU A 1 248 ? -21.241 4.783 11.769 1.00 98.50 248 LEU A C 1
ATOM 1935 O O . LEU A 1 248 ? -22.092 5.248 12.521 1.00 98.50 248 LEU A O 1
ATOM 1939 N N . TYR A 1 249 ? -20.811 3.523 11.868 1.00 98.50 249 TYR A N 1
ATOM 1940 C CA . TYR A 1 249 ? -21.373 2.562 12.813 1.00 98.50 249 TYR A CA 1
ATOM 1941 C C . TYR A 1 249 ? -21.258 3.050 14.259 1.00 98.50 249 TYR A C 1
ATOM 1943 O O . TYR A 1 249 ? -22.251 3.068 14.984 1.00 98.50 249 TYR A O 1
ATOM 1951 N N . ILE A 1 250 ? -20.067 3.477 14.702 1.00 97.50 250 ILE A N 1
ATOM 1952 C CA . ILE A 1 250 ? -19.902 3.937 16.088 1.00 97.50 250 ILE A CA 1
ATOM 1953 C C . ILE A 1 250 ? -20.724 5.200 16.368 1.00 97.50 250 ILE A C 1
ATOM 1955 O O . ILE A 1 250 ? -21.184 5.384 17.497 1.00 97.50 250 ILE A O 1
ATOM 1959 N N . ASP A 1 251 ? -20.929 6.054 15.362 1.00 97.88 251 ASP A N 1
ATOM 1960 C CA . ASP A 1 251 ? -21.743 7.255 15.501 1.00 97.88 251 ASP A CA 1
ATOM 1961 C C . ASP A 1 251 ? -23.239 6.946 15.619 1.00 97.88 251 ASP A C 1
ATOM 1963 O O . ASP A 1 251 ? -23.897 7.479 16.515 1.00 97.88 251 ASP A O 1
ATOM 1967 N N . GLU A 1 252 ? -23.754 6.030 14.798 1.00 97.75 252 GLU A N 1
ATOM 1968 C CA . GLU A 1 252 ? -25.146 5.573 14.843 1.00 97.75 252 GLU A CA 1
ATOM 1969 C C . GLU A 1 252 ? -25.468 4.796 16.124 1.00 97.75 252 GLU A C 1
ATOM 1971 O O . GLU A 1 252 ? -26.512 5.018 16.741 1.00 97.75 252 GLU A O 1
ATOM 1976 N N . GLN A 1 253 ? -24.568 3.907 16.562 1.00 97.56 253 GLN A N 1
ATOM 1977 C CA . GLN A 1 253 ? -24.784 3.117 17.777 1.00 97.56 253 GLN A CA 1
ATOM 1978 C C . GLN A 1 253 ? -24.630 3.940 19.062 1.00 97.56 253 GLN A C 1
ATOM 1980 O O . GLN A 1 253 ? -25.149 3.555 20.109 1.00 97.56 253 GLN A O 1
ATOM 1985 N N . ALA A 1 254 ? -23.911 5.064 18.998 1.00 97.50 254 ALA A N 1
ATOM 1986 C CA . ALA A 1 254 ? -23.686 5.984 20.106 1.00 97.50 254 ALA A CA 1
ATOM 1987 C C . ALA A 1 254 ? -23.321 5.309 21.453 1.00 97.50 254 ALA A C 1
ATOM 1989 O O . ALA A 1 254 ? -23.937 5.611 22.488 1.00 97.50 254 ALA A O 1
ATOM 1990 N N . PRO A 1 255 ? -22.290 4.435 21.512 1.00 97.25 255 PRO A N 1
ATOM 1991 C CA . PRO A 1 255 ? -21.999 3.612 22.691 1.00 97.25 255 PRO A CA 1
ATOM 1992 C C . PRO A 1 255 ? -21.741 4.429 23.965 1.00 97.25 255 PRO A C 1
ATOM 1994 O O . PRO A 1 255 ? -22.033 3.977 25.069 1.00 97.25 255 PRO A O 1
ATOM 1997 N N . TRP A 1 256 ? -21.255 5.670 23.848 1.00 97.06 256 TRP A N 1
ATOM 1998 C CA . TRP A 1 256 ? -21.069 6.577 24.992 1.00 97.06 256 TRP A CA 1
ATOM 1999 C C . TRP A 1 256 ? -22.371 6.925 25.723 1.00 97.06 256 TRP A C 1
ATOM 2001 O O . TRP A 1 256 ? -22.331 7.245 26.912 1.00 97.06 256 TRP A O 1
ATOM 2011 N N . SER A 1 257 ? -23.506 6.908 25.025 1.00 97.38 257 SER A N 1
ATOM 2012 C CA . SER A 1 257 ? -24.831 7.108 25.608 1.00 97.38 257 SER A CA 1
ATOM 2013 C C . SER A 1 257 ? -25.343 5.802 26.205 1.00 97.38 257 SER A C 1
ATOM 2015 O O . SER A 1 257 ? -25.801 5.793 27.346 1.00 97.38 257 SER A O 1
ATOM 2017 N N . CYS A 1 258 ? -25.183 4.692 25.487 1.00 96.94 258 CYS A N 1
ATOM 2018 C CA . CYS A 1 258 ? -25.597 3.365 25.935 1.00 96.94 258 CYS A CA 1
ATOM 2019 C C . CYS A 1 258 ? -24.876 2.918 27.222 1.00 96.94 258 CYS A C 1
ATOM 2021 O O . CYS A 1 258 ? -25.525 2.429 28.144 1.00 96.94 258 CYS A O 1
ATOM 2023 N N . PHE A 1 259 ? -23.573 3.197 27.367 1.00 97.88 259 PHE A N 1
ATOM 2024 C CA . PHE A 1 259 ? -22.850 2.945 28.623 1.00 97.88 259 PHE A CA 1
ATOM 2025 C C . PHE A 1 259 ? -23.404 3.736 29.813 1.00 97.88 259 PHE A C 1
ATOM 2027 O O . PHE A 1 259 ? -23.389 3.235 30.934 1.00 97.88 259 PHE A O 1
ATOM 2034 N N . LYS A 1 260 ? -23.909 4.960 29.597 1.00 96.31 260 LYS A N 1
ATOM 2035 C CA . LYS A 1 260 ? -24.519 5.763 30.671 1.00 96.31 260 LYS A CA 1
ATOM 2036 C C . LYS A 1 260 ? -25.887 5.228 31.093 1.00 96.31 260 LYS A C 1
ATOM 2038 O O . LYS A 1 260 ? -26.258 5.413 32.245 1.00 96.31 260 LYS A O 1
ATOM 2043 N N . GLN A 1 261 ? -26.629 4.612 30.171 1.00 96.50 261 GLN A N 1
ATOM 2044 C CA . GLN A 1 261 ? -27.933 4.009 30.462 1.00 96.50 261 GLN A CA 1
ATOM 2045 C C . GLN A 1 261 ? -27.802 2.746 31.327 1.00 96.50 261 GLN A C 1
ATOM 2047 O O . GLN A 1 261 ? -28.663 2.498 32.165 1.00 96.50 261 GLN A O 1
ATOM 2052 N N . GLY A 1 262 ? -26.709 1.988 31.179 1.00 94.94 262 GLY A N 1
ATOM 2053 C CA . GLY A 1 262 ? -26.464 0.771 31.958 1.00 94.94 262 GLY A CA 1
ATOM 2054 C C . GLY A 1 262 ? -27.255 -0.446 31.458 1.00 94.94 262 GLY A C 1
ATOM 2055 O O . GLY A 1 262 ? -27.896 -0.396 30.411 1.00 94.94 262 GLY A O 1
ATOM 2056 N N . GLY A 1 263 ? -27.175 -1.559 32.196 1.00 95.69 263 GLY A N 1
ATOM 2057 C CA . GLY A 1 263 ? -27.898 -2.800 31.883 1.00 95.69 263 GLY A CA 1
ATOM 2058 C C . GLY A 1 263 ? -27.596 -3.346 30.483 1.00 95.69 263 GLY A C 1
ATOM 2059 O O . GLY A 1 263 ? -26.448 -3.324 30.036 1.00 95.69 263 GLY A O 1
ATOM 2060 N N . GLU A 1 264 ? -28.639 -3.793 29.781 1.00 96.25 264 GLU A N 1
ATOM 2061 C CA . GLU A 1 264 ? -28.549 -4.332 28.415 1.00 96.25 264 GLU A CA 1
ATOM 2062 C C . GLU A 1 264 ? -27.957 -3.323 27.414 1.00 96.25 264 GLU A C 1
ATOM 2064 O O . GLU A 1 264 ? -27.186 -3.706 26.533 1.00 96.25 264 GLU A O 1
ATOM 2069 N N . SER A 1 265 ? -28.221 -2.019 27.581 1.00 96.81 265 SER A N 1
ATOM 2070 C CA . SER A 1 265 ? -27.625 -0.976 26.732 1.00 96.81 265 SER A CA 1
ATOM 2071 C C . SER A 1 265 ? -26.100 -0.937 26.861 1.00 96.81 265 SER A C 1
ATOM 2073 O O . SER A 1 265 ? -25.397 -0.783 25.863 1.00 96.81 265 SER A O 1
ATOM 2075 N N . ALA A 1 266 ? -25.562 -1.094 28.073 1.00 97.31 266 ALA A N 1
ATOM 2076 C CA . ALA A 1 266 ? -24.114 -1.125 28.283 1.00 97.31 266 ALA A CA 1
ATOM 2077 C C . ALA A 1 266 ? -23.476 -2.404 27.717 1.00 97.31 266 ALA A C 1
ATOM 2079 O O . ALA A 1 266 ? -22.360 -2.352 27.201 1.00 97.31 266 ALA A O 1
ATOM 2080 N N . GLU A 1 267 ? -24.187 -3.533 27.766 1.00 97.44 267 GLU A N 1
ATOM 2081 C CA . GLU A 1 267 ? -23.740 -4.778 27.138 1.00 97.44 267 GLU A CA 1
ATOM 2082 C C . GLU A 1 267 ? -23.659 -4.640 25.613 1.00 97.44 267 GLU A C 1
ATOM 2084 O O . GLU A 1 267 ? -22.634 -4.968 25.010 1.00 97.44 267 GLU A O 1
ATOM 2089 N N . LYS A 1 268 ? -24.706 -4.081 24.993 1.00 97.25 268 LYS A N 1
ATOM 2090 C CA . LYS A 1 268 ? -24.723 -3.767 23.560 1.00 97.25 268 LYS A CA 1
ATOM 2091 C C . LYS A 1 268 ? -23.563 -2.846 23.181 1.00 97.25 268 LYS A C 1
ATOM 2093 O O . LYS A 1 268 ? -22.827 -3.154 22.251 1.00 97.25 268 LYS A O 1
ATOM 2098 N N . ALA A 1 269 ? -23.332 -1.784 23.954 1.00 98.19 269 ALA A N 1
ATOM 2099 C CA . ALA A 1 269 ? -22.207 -0.879 23.729 1.00 98.19 269 ALA A CA 1
ATOM 2100 C C . ALA A 1 269 ? -20.850 -1.601 23.786 1.00 98.19 269 ALA A C 1
ATOM 2102 O O . ALA A 1 269 ? -19.962 -1.296 22.996 1.00 98.19 269 ALA A O 1
ATOM 2103 N N . ALA A 1 270 ? -20.675 -2.573 24.687 1.00 98.31 270 ALA A N 1
ATOM 2104 C CA . ALA A 1 270 ? -19.453 -3.372 24.748 1.00 98.31 270 ALA A CA 1
ATOM 2105 C C . ALA A 1 270 ? -19.268 -4.262 23.503 1.00 98.31 270 ALA A C 1
ATOM 2107 O O . ALA A 1 270 ? -18.145 -4.365 23.009 1.00 98.31 270 ALA A O 1
ATOM 2108 N N . LYS A 1 271 ? -20.347 -4.847 22.960 1.00 98.38 271 LYS A N 1
ATOM 2109 C CA . LYS A 1 271 ? -20.315 -5.566 21.669 1.00 98.38 271 LYS A CA 1
ATOM 2110 C C . LYS A 1 271 ? -19.965 -4.622 20.518 1.00 98.38 271 LYS A C 1
ATOM 2112 O O . LYS A 1 271 ? -19.078 -4.943 19.731 1.00 98.38 271 LYS A O 1
ATOM 2117 N N . ASP A 1 272 ? -20.557 -3.427 20.488 1.00 98.56 272 ASP A N 1
ATOM 2118 C CA . ASP A 1 272 ? -20.267 -2.394 19.486 1.00 98.56 272 ASP A CA 1
ATOM 2119 C C . ASP A 1 272 ? -18.774 -2.014 19.473 1.00 98.56 272 ASP A C 1
ATOM 2121 O O . ASP A 1 272 ? -18.168 -1.903 18.407 1.00 98.56 272 ASP A O 1
ATOM 2125 N N . LEU A 1 273 ? -18.138 -1.888 20.646 1.00 98.69 273 LEU A N 1
ATOM 2126 C CA . LEU A 1 273 ? -16.691 -1.655 20.722 1.00 98.69 273 LEU A CA 1
ATOM 2127 C C . LEU A 1 273 ? -15.872 -2.835 20.174 1.00 98.69 273 LEU A C 1
ATOM 2129 O O . LEU A 1 273 ? -14.886 -2.601 19.478 1.00 98.69 273 LEU A O 1
ATOM 2133 N N . VAL A 1 274 ? -16.255 -4.085 20.467 1.00 98.75 274 VAL A N 1
ATOM 2134 C CA . VAL A 1 274 ? -15.565 -5.283 19.944 1.00 98.75 274 VAL A CA 1
ATOM 2135 C C . VAL A 1 274 ? -15.619 -5.312 18.415 1.00 98.75 274 VAL A C 1
ATOM 2137 O O . VAL A 1 274 ? -14.595 -5.561 17.783 1.00 98.75 274 VAL A O 1
ATOM 2140 N N . ILE A 1 275 ? -16.781 -5.014 17.826 1.00 98.81 275 ILE A N 1
ATOM 2141 C CA . ILE A 1 275 ? -16.977 -4.972 16.370 1.00 98.81 275 ILE A CA 1
ATOM 2142 C C . ILE A 1 275 ? -16.022 -3.957 15.733 1.00 98.81 275 ILE A C 1
ATOM 2144 O O . ILE A 1 275 ? -15.293 -4.296 14.806 1.00 98.81 275 ILE A O 1
ATOM 2148 N N . ILE A 1 276 ? -15.967 -2.728 16.258 1.00 98.75 276 ILE A N 1
ATOM 2149 C CA . ILE A 1 276 ? -15.077 -1.691 15.718 1.00 98.75 276 ILE A CA 1
ATOM 2150 C C . ILE A 1 276 ? -13.600 -2.060 15.884 1.00 98.75 276 ILE A C 1
ATOM 2152 O O . ILE A 1 276 ? -12.805 -1.824 14.975 1.00 98.75 276 ILE A O 1
ATOM 2156 N N . LEU A 1 277 ? -13.206 -2.648 17.015 1.00 98.88 277 LEU A N 1
ATOM 2157 C CA . LEU A 1 277 ? -11.817 -3.064 17.230 1.00 98.88 277 LEU A CA 1
ATOM 2158 C C . LEU A 1 277 ? -11.412 -4.221 16.310 1.00 98.88 277 LEU A C 1
ATOM 2160 O O . LEU A 1 277 ? -10.271 -4.247 15.851 1.00 98.88 277 LEU A O 1
ATOM 2164 N N . GLU A 1 278 ? -12.332 -5.132 15.986 1.00 98.88 278 GLU A N 1
ATOM 2165 C CA . GLU A 1 278 ? -12.086 -6.184 14.995 1.00 98.88 278 GLU A CA 1
ATOM 2166 C C . GLU A 1 278 ? -11.937 -5.582 13.593 1.00 98.88 278 GLU A C 1
ATOM 2168 O O . GLU A 1 278 ? -10.971 -5.898 12.899 1.00 98.88 278 GLU A O 1
ATOM 2173 N N . THR A 1 279 ? -12.784 -4.618 13.215 1.00 98.88 279 THR A N 1
ATOM 2174 C CA . THR A 1 279 ? -12.602 -3.837 11.981 1.00 98.88 279 THR A CA 1
ATOM 2175 C C . THR A 1 279 ? -11.224 -3.165 11.939 1.00 98.88 279 THR A C 1
ATOM 2177 O O . THR A 1 279 ? -10.531 -3.226 10.925 1.00 98.88 279 THR A O 1
ATOM 2180 N N . MET A 1 280 ? -10.766 -2.573 13.048 1.00 98.88 280 MET A N 1
ATOM 2181 C CA . MET A 1 280 ? -9.430 -1.968 13.130 1.00 98.88 280 MET A CA 1
ATOM 2182 C C . MET A 1 280 ? -8.298 -2.994 13.012 1.00 98.88 280 MET A C 1
ATOM 2184 O O . MET A 1 280 ? -7.264 -2.682 12.417 1.00 98.88 280 MET A O 1
ATOM 2188 N N . ARG A 1 281 ? -8.478 -4.212 13.542 1.00 98.88 281 ARG A N 1
ATOM 2189 C CA . ARG A 1 281 ? -7.527 -5.320 13.363 1.00 98.88 281 ARG A CA 1
ATOM 2190 C C . ARG A 1 281 ? -7.381 -5.654 11.882 1.00 98.88 281 ARG A C 1
ATOM 2192 O O . ARG A 1 281 ? -6.263 -5.741 11.387 1.00 98.88 281 ARG A O 1
ATOM 2199 N N . ILE A 1 282 ? -8.502 -5.777 11.177 1.00 98.88 282 ILE A N 1
ATOM 2200 C CA . ILE A 1 282 ? -8.547 -6.078 9.743 1.00 98.88 282 ILE A CA 1
ATOM 2201 C C . ILE A 1 282 ? -7.879 -4.964 8.928 1.00 98.88 282 ILE A C 1
ATOM 2203 O O . ILE A 1 282 ? -7.024 -5.253 8.090 1.00 98.88 282 ILE A O 1
ATOM 2207 N N . ILE A 1 283 ? -8.182 -3.694 9.224 1.00 98.81 283 ILE A N 1
ATOM 2208 C CA . ILE A 1 283 ? -7.522 -2.539 8.592 1.00 98.81 283 ILE A CA 1
ATOM 2209 C C . ILE A 1 283 ? -6.008 -2.587 8.808 1.00 98.81 283 ILE A C 1
ATOM 2211 O O . ILE A 1 283 ? -5.259 -2.368 7.860 1.00 98.81 283 ILE A O 1
ATOM 2215 N N . ALA A 1 284 ? -5.537 -2.879 10.025 1.00 98.75 284 ALA A N 1
ATOM 2216 C CA . ALA A 1 284 ? -4.105 -2.956 10.310 1.00 98.75 284 ALA A CA 1
ATOM 2217 C C . ALA A 1 284 ? -3.401 -4.001 9.434 1.00 98.75 284 ALA A C 1
ATOM 2219 O O . ALA A 1 284 ? -2.311 -3.754 8.930 1.00 98.75 284 ALA A O 1
ATOM 2220 N N . ILE A 1 285 ? -4.030 -5.154 9.208 1.00 98.81 285 ILE A N 1
ATOM 2221 C CA . ILE A 1 285 ? -3.462 -6.208 8.362 1.00 98.81 285 ILE A CA 1
ATOM 2222 C C . ILE A 1 285 ? -3.478 -5.770 6.894 1.00 98.81 285 ILE A C 1
ATOM 2224 O O . ILE A 1 285 ? -2.437 -5.775 6.235 1.00 98.81 285 ILE A O 1
ATOM 2228 N N . ALA A 1 286 ? -4.631 -5.327 6.393 1.00 98.69 286 ALA A N 1
ATOM 2229 C CA . ALA A 1 286 ? -4.817 -4.987 4.985 1.00 98.69 286 ALA A CA 1
ATOM 2230 C C . ALA A 1 286 ? -4.021 -3.742 4.545 1.00 98.69 286 ALA A C 1
ATOM 2232 O O . ALA A 1 286 ? -3.613 -3.637 3.389 1.00 98.69 286 ALA A O 1
ATOM 2233 N N . LEU A 1 287 ? -3.753 -2.807 5.463 1.00 98.38 287 LEU A N 1
ATOM 2234 C CA . LEU A 1 287 ? -2.969 -1.597 5.202 1.00 98.38 287 LEU A CA 1
ATOM 2235 C C . LEU A 1 287 ? -1.451 -1.823 5.347 1.00 98.38 287 LEU A C 1
ATOM 2237 O O . LEU A 1 287 ? -0.666 -0.964 4.931 1.00 98.38 287 LEU A O 1
ATOM 2241 N N . SER A 1 288 ? -1.017 -2.968 5.885 1.00 98.38 288 SER A N 1
ATOM 2242 C CA . SER A 1 288 ? 0.398 -3.278 6.140 1.00 98.38 288 SER A CA 1
ATOM 2243 C C . SER A 1 288 ? 1.316 -3.238 4.908 1.00 98.38 288 SER A C 1
ATOM 2245 O O . SER A 1 288 ? 2.445 -2.760 5.061 1.00 98.38 288 SER A O 1
ATOM 2247 N N . PRO A 1 289 ? 0.879 -3.592 3.677 1.00 97.31 289 PRO A N 1
ATOM 2248 C CA . PRO A 1 289 ? 1.722 -3.436 2.489 1.00 97.31 289 PRO A CA 1
ATOM 2249 C C . PRO A 1 289 ? 2.033 -1.964 2.170 1.00 97.31 289 PRO A C 1
ATOM 2251 O O . PRO A 1 289 ? 3.062 -1.647 1.567 1.00 97.31 289 PRO A O 1
ATOM 2254 N N . ILE A 1 290 ? 1.166 -1.039 2.595 1.00 98.19 290 ILE A N 1
ATOM 2255 C CA . ILE A 1 290 ? 1.266 0.398 2.309 1.00 98.19 290 ILE A CA 1
ATOM 2256 C C . ILE A 1 290 ? 1.936 1.134 3.475 1.00 98.19 290 ILE A C 1
ATOM 2258 O O . ILE A 1 290 ? 2.911 1.856 3.260 1.00 98.19 290 ILE A O 1
ATOM 2262 N N . THR A 1 291 ? 1.452 0.927 4.705 1.00 98.50 291 THR A N 1
ATOM 2263 C CA . THR A 1 291 ? 1.892 1.637 5.922 1.00 98.50 291 THR A CA 1
ATOM 2264 C C . THR A 1 291 ? 2.326 0.661 7.025 1.00 98.50 291 THR A C 1
ATOM 2266 O O . THR A 1 291 ? 1.645 0.511 8.044 1.00 98.50 291 THR A O 1
ATOM 2269 N N . PRO A 1 292 ? 3.444 -0.060 6.848 1.00 98.25 292 PRO A N 1
ATOM 2270 C CA . PRO A 1 292 ? 3.823 -1.140 7.756 1.00 98.25 292 PRO A CA 1
ATOM 2271 C C . PRO A 1 292 ? 4.004 -0.673 9.206 1.00 98.25 292 PRO A C 1
ATOM 2273 O O . PRO A 1 292 ? 3.597 -1.379 10.128 1.00 98.25 292 PRO A O 1
ATOM 2276 N N . SER A 1 293 ? 4.551 0.528 9.437 1.00 98.19 293 SER A N 1
ATOM 2277 C CA . SER A 1 293 ? 4.834 0.973 10.810 1.00 98.19 293 SER A CA 1
ATOM 2278 C C . SER A 1 293 ? 3.558 1.413 11.537 1.00 98.19 293 SER A C 1
ATOM 2280 O O . SER A 1 293 ? 3.387 1.123 12.718 1.00 98.19 293 SER A O 1
ATOM 2282 N N . LEU A 1 294 ? 2.638 2.095 10.851 1.00 98.44 294 LEU A N 1
ATOM 2283 C CA . LEU A 1 294 ? 1.318 2.474 11.356 1.00 98.44 294 LEU A CA 1
ATOM 2284 C C . LEU A 1 294 ? 0.475 1.236 11.638 1.00 98.44 294 LEU A C 1
ATOM 2286 O O . LEU A 1 294 ? -0.119 1.134 12.706 1.00 98.44 294 LEU A O 1
ATOM 2290 N N . SER A 1 295 ? 0.480 0.290 10.707 1.00 98.69 295 SER A N 1
ATOM 2291 C CA . SER A 1 295 ? -0.213 -0.988 10.829 1.00 98.69 295 SER A CA 1
ATOM 2292 C C . SER A 1 295 ? 0.243 -1.751 12.072 1.00 98.69 295 SER A C 1
ATOM 2294 O O . SER A 1 295 ? -0.589 -2.148 12.885 1.00 98.69 295 SER A O 1
ATOM 2296 N N . LEU A 1 296 ? 1.559 -1.834 12.306 1.00 98.62 296 LEU A N 1
ATOM 2297 C CA . LEU A 1 296 ? 2.117 -2.409 13.531 1.00 98.62 296 LEU A CA 1
ATOM 2298 C C . LEU A 1 296 ? 1.671 -1.646 14.791 1.00 98.62 296 LEU A C 1
ATOM 2300 O O . LEU A 1 296 ? 1.303 -2.266 15.789 1.00 98.62 296 LEU A O 1
ATOM 2304 N N . ARG A 1 297 ? 1.659 -0.305 14.774 1.00 98.31 297 ARG A N 1
ATOM 2305 C CA . ARG A 1 297 ? 1.189 0.502 15.919 1.00 98.31 297 ARG A CA 1
ATOM 2306 C C . ARG A 1 297 ? -0.291 0.275 16.234 1.00 98.31 297 ARG A C 1
ATOM 2308 O O . ARG A 1 297 ? -0.652 0.245 17.407 1.00 98.31 297 ARG A O 1
ATOM 2315 N N . ILE A 1 298 ? -1.138 0.111 15.218 1.00 98.62 298 ILE A N 1
ATOM 2316 C CA . ILE A 1 298 ? -2.553 -0.243 15.408 1.00 98.62 298 ILE A CA 1
ATOM 2317 C C . ILE A 1 298 ? -2.642 -1.646 16.013 1.00 98.62 298 ILE A C 1
ATOM 2319 O O . ILE A 1 298 ? -3.243 -1.817 17.069 1.00 98.62 298 ILE A O 1
ATOM 2323 N N . TYR A 1 299 ? -1.991 -2.629 15.387 1.00 98.31 299 TYR A N 1
ATOM 2324 C CA . TYR A 1 299 ? -2.059 -4.036 15.784 1.00 98.31 299 TYR A CA 1
ATOM 2325 C C . TYR A 1 299 ? -1.565 -4.267 17.220 1.00 98.31 299 TYR A C 1
ATOM 2327 O O . TYR A 1 299 ? -2.201 -4.970 18.003 1.00 98.31 299 TYR A O 1
ATOM 2335 N N . THR A 1 300 ? -0.481 -3.595 17.611 1.00 98.12 300 THR A N 1
ATOM 2336 C CA . THR A 1 300 ? 0.052 -3.648 18.981 1.00 98.12 300 THR A CA 1
ATOM 2337 C C . THR A 1 300 ? -0.855 -2.973 20.004 1.00 98.12 300 THR A C 1
ATOM 2339 O O . THR A 1 300 ? -0.977 -3.471 21.121 1.00 98.12 300 THR A O 1
ATOM 2342 N N . GLN A 1 301 ? -1.560 -1.889 19.650 1.00 97.94 301 GLN A N 1
ATOM 2343 C CA . GLN A 1 301 ? -2.562 -1.313 20.555 1.00 97.94 301 GLN A CA 1
ATOM 2344 C C . GLN A 1 301 ? -3.758 -2.233 20.793 1.00 97.94 301 GLN A C 1
ATOM 2346 O O . GLN A 1 301 ? -4.374 -2.170 21.858 1.00 97.94 301 GLN A O 1
ATOM 2351 N N . LEU A 1 302 ? -4.023 -3.139 19.849 1.00 98.38 302 LEU A N 1
ATOM 2352 C CA . LEU A 1 302 ? -5.017 -4.192 20.005 1.00 98.38 302 LEU A CA 1
ATOM 2353 C C . LEU A 1 302 ? -4.535 -5.362 20.889 1.00 98.38 302 LEU A C 1
ATOM 2355 O O . LEU A 1 302 ? -5.250 -6.346 21.042 1.00 98.38 302 LEU A O 1
ATOM 2359 N N . GLY A 1 303 ? -3.343 -5.275 21.489 1.00 97.69 303 GLY A N 1
ATOM 2360 C CA . GLY A 1 303 ? -2.821 -6.281 22.421 1.00 97.69 303 GLY A CA 1
ATOM 2361 C C . GLY A 1 303 ? -2.047 -7.429 21.764 1.00 97.69 303 GLY A C 1
ATOM 2362 O O . GLY A 1 303 ? -1.718 -8.397 22.445 1.00 97.69 303 GLY A O 1
ATOM 2363 N N . PHE A 1 304 ? -1.740 -7.335 20.467 1.00 97.94 304 PHE A N 1
ATOM 2364 C CA . PHE A 1 304 ? -0.893 -8.306 19.769 1.00 97.94 304 PHE A CA 1
ATOM 2365 C C . PHE A 1 304 ? 0.592 -7.921 19.809 1.00 97.94 304 PHE A C 1
ATOM 2367 O O . PHE A 1 304 ? 0.950 -6.757 19.998 1.00 97.94 304 PHE A O 1
ATOM 2374 N N . THR A 1 305 ? 1.476 -8.896 19.599 1.00 97.56 305 THR A N 1
ATOM 2375 C CA . THR A 1 305 ? 2.927 -8.672 19.553 1.00 97.56 305 THR A CA 1
ATOM 2376 C C . THR A 1 305 ? 3.423 -8.339 18.146 1.00 97.56 305 THR A C 1
ATOM 2378 O O . THR A 1 305 ? 2.766 -8.604 17.136 1.00 97.56 305 THR A O 1
ATOM 2381 N N . GLU A 1 306 ? 4.628 -7.777 18.071 1.00 97.69 306 GLU A N 1
ATOM 2382 C CA . GLU A 1 306 ? 5.314 -7.543 16.799 1.00 97.69 306 GLU A CA 1
ATOM 2383 C C . GLU A 1 306 ? 5.646 -8.851 16.064 1.00 97.69 306 GLU A C 1
ATOM 2385 O O . GLU A 1 306 ? 5.515 -8.912 14.843 1.00 97.69 306 GLU A O 1
ATOM 2390 N N . ASP A 1 307 ? 5.997 -9.917 16.786 1.00 97.94 307 ASP A N 1
ATOM 2391 C CA . ASP A 1 307 ? 6.259 -11.229 16.181 1.00 97.94 307 ASP A CA 1
ATOM 2392 C C . ASP A 1 307 ? 5.008 -11.794 15.507 1.00 97.94 307 ASP A C 1
ATOM 2394 O O . ASP A 1 307 ? 5.078 -12.265 14.373 1.00 97.94 307 ASP A O 1
ATOM 2398 N N . GLN A 1 308 ? 3.843 -11.669 16.157 1.00 97.75 308 GLN A N 1
ATOM 2399 C CA . GLN A 1 308 ? 2.568 -12.034 15.538 1.00 97.75 308 GLN A CA 1
ATOM 2400 C C . GLN A 1 308 ? 2.340 -11.218 14.265 1.00 97.75 308 GLN A C 1
ATOM 2402 O O . GLN A 1 308 ? 2.011 -11.795 13.230 1.00 97.75 308 GLN A O 1
ATOM 2407 N N . PHE A 1 309 ? 2.586 -9.903 14.312 1.00 98.06 309 PHE A N 1
ATOM 2408 C CA . PHE A 1 309 ? 2.433 -9.024 13.152 1.00 98.06 309 PHE A CA 1
ATOM 2409 C C . PHE A 1 309 ? 3.319 -9.443 11.967 1.00 98.06 309 PHE A C 1
ATOM 2411 O O . PHE A 1 309 ? 2.863 -9.470 10.828 1.00 98.06 309 PHE A O 1
ATOM 2418 N N . ARG A 1 310 ? 4.576 -9.823 12.221 1.00 96.69 310 ARG A N 1
ATOM 2419 C CA . ARG A 1 310 ? 5.541 -10.225 11.179 1.00 96.69 310 ARG A CA 1
ATOM 2420 C C . ARG A 1 310 ? 5.173 -11.526 10.464 1.00 96.69 310 ARG A C 1
ATOM 2422 O O . ARG A 1 310 ? 5.670 -11.765 9.367 1.00 96.69 310 ARG A O 1
ATOM 2429 N N . THR A 1 311 ? 4.329 -12.355 11.074 1.00 97.06 311 THR A N 1
ATOM 2430 C CA . THR A 1 311 ? 3.868 -13.629 10.495 1.00 97.06 311 THR A CA 1
ATOM 2431 C C . THR A 1 311 ? 2.532 -13.536 9.763 1.00 97.06 311 THR A C 1
ATOM 2433 O O . THR A 1 311 ? 2.112 -14.528 9.166 1.00 97.06 311 THR A O 1
ATOM 2436 N N . LEU A 1 312 ? 1.880 -12.369 9.802 1.00 97.19 312 LEU A N 1
ATOM 2437 C CA . LEU A 1 312 ? 0.569 -12.167 9.196 1.00 97.19 312 LEU A CA 1
ATOM 2438 C C . LEU A 1 312 ? 0.588 -12.395 7.687 1.00 97.19 312 LEU A C 1
ATOM 2440 O O . LEU A 1 312 ? 1.522 -12.017 6.975 1.00 97.19 312 LEU A O 1
ATOM 2444 N N . ARG A 1 313 ? -0.512 -12.956 7.202 1.00 97.50 313 ARG A N 1
ATOM 2445 C CA . ARG A 1 313 ? -0.838 -13.106 5.789 1.00 97.50 313 ARG A CA 1
ATOM 2446 C C . ARG A 1 313 ? -2.146 -12.394 5.484 1.00 97.50 313 ARG A C 1
ATOM 2448 O O . ARG A 1 313 ? -2.875 -11.970 6.381 1.00 97.50 313 ARG A O 1
ATOM 2455 N N . TRP A 1 314 ? -2.465 -12.275 4.198 1.00 97.62 314 TRP A N 1
ATOM 2456 C CA . TRP A 1 314 ? -3.720 -11.652 3.792 1.00 97.62 314 TRP A CA 1
ATOM 2457 C C . TRP A 1 314 ? -4.931 -12.408 4.349 1.00 97.62 314 TRP A C 1
ATOM 2459 O O . TRP A 1 314 ? -5.912 -11.786 4.733 1.00 97.62 314 TRP A O 1
ATOM 2469 N N . GLU A 1 315 ? -4.862 -13.734 4.475 1.00 97.50 315 GLU A N 1
ATOM 2470 C CA . GLU A 1 315 ? -5.953 -14.563 5.003 1.00 97.50 315 GLU A CA 1
ATOM 2471 C C . GLU A 1 315 ? -6.320 -14.235 6.460 1.00 97.50 315 GLU A C 1
ATOM 2473 O O . GLU A 1 315 ? -7.443 -14.516 6.879 1.00 97.50 315 GLU A O 1
ATOM 2478 N N . ASP A 1 316 ? -5.417 -13.602 7.214 1.00 98.25 316 ASP A N 1
ATOM 2479 C CA . ASP A 1 316 ? -5.659 -13.184 8.598 1.00 98.25 316 ASP A CA 1
ATOM 2480 C C . ASP A 1 316 ? -6.570 -11.946 8.694 1.00 98.25 316 ASP A C 1
ATOM 2482 O O . ASP A 1 316 ? -7.002 -11.572 9.787 1.00 98.25 316 ASP A O 1
ATOM 2486 N N . THR A 1 317 ? -6.917 -11.322 7.562 1.00 98.50 317 THR A N 1
ATOM 2487 C CA . THR A 1 317 ? -7.956 -10.279 7.468 1.00 98.50 317 THR A CA 1
ATOM 2488 C C . THR A 1 317 ? -9.374 -10.811 7.692 1.00 98.50 317 THR A C 1
ATOM 2490 O O . THR A 1 317 ? -10.295 -10.017 7.863 1.00 98.50 317 THR A O 1
ATOM 2493 N N . LYS A 1 318 ? -9.579 -12.135 7.729 1.00 98.00 318 LYS A N 1
ATOM 2494 C CA . LYS A 1 318 ? -10.884 -12.736 8.047 1.00 98.00 318 LYS A CA 1
ATOM 2495 C C . LYS A 1 318 ? -11.368 -12.318 9.431 1.00 98.00 318 LYS A C 1
ATOM 2497 O O . LYS A 1 318 ? -10.575 -12.259 10.371 1.00 98.00 318 LYS A O 1
ATOM 2502 N N . TRP A 1 319 ? -12.672 -12.088 9.567 1.00 98.44 319 TRP A N 1
ATOM 2503 C CA . TRP A 1 319 ? -13.286 -11.726 10.842 1.00 98.44 319 TRP A CA 1
ATOM 2504 C C . TRP A 1 319 ? -13.149 -12.846 11.880 1.00 98.44 319 TRP A C 1
ATOM 2506 O O . TRP A 1 319 ? -13.292 -14.029 11.567 1.00 98.44 319 TRP A O 1
ATOM 2516 N N . GLY A 1 320 ? -12.935 -12.479 13.142 1.00 97.62 320 GLY A N 1
ATOM 2517 C CA . GLY A 1 320 ? -12.945 -13.407 14.275 1.00 97.62 320 GLY A CA 1
ATOM 2518 C C . GLY A 1 320 ? -11.638 -13.499 15.064 1.00 97.62 320 GLY A C 1
ATOM 2519 O O . GLY A 1 320 ? -11.488 -14.426 15.873 1.00 97.62 320 GLY A O 1
ATOM 2520 N N . GLY A 1 321 ? -10.693 -12.583 14.833 1.00 97.38 321 GLY A N 1
ATOM 2521 C CA . GLY A 1 321 ? -9.365 -12.611 15.446 1.00 97.38 321 GLY A CA 1
ATOM 2522 C C . GLY A 1 321 ? -9.344 -12.166 16.909 1.00 97.38 321 GLY A C 1
ATOM 2523 O O . GLY A 1 321 ? -8.569 -12.710 17.691 1.00 97.38 321 GLY A O 1
ATOM 2524 N N . LEU A 1 322 ? -10.207 -11.226 17.309 1.00 98.31 322 LEU A N 1
ATOM 2525 C CA . LEU A 1 322 ? -10.305 -10.774 18.701 1.00 98.31 322 LEU A CA 1
ATOM 2526 C C . LEU A 1 322 ? -11.167 -11.701 19.568 1.00 98.31 322 LEU A C 1
ATOM 2528 O O . LEU A 1 322 ? -12.279 -12.075 19.170 1.00 98.31 322 LEU A O 1
ATOM 2532 N N . LYS A 1 323 ? -10.668 -12.025 20.769 1.00 98.19 323 LYS A N 1
ATOM 2533 C CA . LYS A 1 323 ? -11.311 -12.925 21.743 1.00 98.19 323 LYS A CA 1
ATOM 2534 C C . LYS A 1 323 ? -11.681 -12.227 23.054 1.00 98.19 323 LYS A C 1
ATOM 2536 O O . LYS A 1 323 ? -11.027 -11.268 23.468 1.00 98.19 323 LYS A O 1
ATOM 2541 N N . ALA A 1 324 ? -12.704 -12.739 23.732 1.00 98.06 324 ALA A N 1
ATOM 2542 C CA . ALA A 1 324 ? -13.078 -12.318 25.076 1.00 98.06 324 ALA A CA 1
ATOM 2543 C C . ALA A 1 324 ? -11.894 -12.477 26.044 1.00 98.06 324 ALA A C 1
ATOM 2545 O O . ALA A 1 324 ? -11.114 -13.425 25.959 1.00 98.06 324 ALA A O 1
ATOM 2546 N N . GLY A 1 325 ? -11.747 -11.532 26.971 1.00 97.81 325 GLY A N 1
ATOM 2547 C CA . GLY A 1 325 ? -10.628 -11.489 27.914 1.00 97.81 325 GLY A CA 1
ATOM 2548 C C . GLY A 1 325 ? -9.341 -10.880 27.350 1.00 97.81 325 GLY A C 1
ATOM 2549 O O . GLY A 1 325 ? -8.426 -10.608 28.125 1.00 97.81 325 GLY A O 1
ATOM 2550 N N . GLN A 1 326 ? -9.261 -10.606 26.043 1.00 98.06 326 GLN A N 1
ATOM 2551 C CA . GLN A 1 326 ? -8.122 -9.893 25.469 1.00 98.06 326 GLN A CA 1
ATOM 2552 C C . GLN A 1 326 ? -8.031 -8.475 26.038 1.00 98.06 326 GLN A C 1
ATOM 2554 O O . GLN A 1 326 ? -9.021 -7.736 26.075 1.00 98.06 326 GLN A O 1
ATOM 2559 N N . VAL A 1 327 ? -6.829 -8.106 26.480 1.00 97.69 327 VAL A N 1
ATOM 2560 C CA . VAL A 1 327 ? -6.537 -6.803 27.080 1.00 97.69 327 VAL A CA 1
ATOM 2561 C C . VAL A 1 327 ? -5.862 -5.917 26.043 1.00 97.69 327 VAL A C 1
ATOM 2563 O O . VAL A 1 327 ? -4.796 -6.244 25.527 1.00 97.69 327 VAL A O 1
ATOM 2566 N N . MET A 1 328 ? -6.491 -4.784 25.753 1.00 97.06 328 MET A N 1
ATOM 2567 C CA . MET A 1 328 ? -5.964 -3.758 24.863 1.00 97.06 328 MET A CA 1
ATOM 2568 C C . MET A 1 328 ? -4.908 -2.918 25.575 1.00 97.06 328 MET A C 1
ATOM 2570 O O . MET A 1 328 ? -4.987 -2.681 26.786 1.00 97.06 328 MET A O 1
ATOM 2574 N N . MET A 1 329 ? -3.943 -2.415 24.812 1.00 95.69 329 MET A N 1
ATOM 2575 C CA . MET A 1 329 ? -2.933 -1.518 25.362 1.00 95.69 329 MET A CA 1
ATOM 2576 C C . MET A 1 329 ? -3.522 -0.136 25.652 1.00 95.69 329 MET A C 1
ATOM 2578 O O . MET A 1 329 ? -4.619 0.222 25.219 1.00 95.69 329 MET A O 1
ATOM 2582 N N . GLU A 1 330 ? -2.763 0.663 26.400 1.00 91.06 330 GLU A N 1
ATOM 2583 C CA . GLU A 1 330 ? -3.129 2.043 26.703 1.00 91.06 330 GLU A CA 1
ATOM 2584 C C . GLU A 1 330 ? -3.379 2.843 25.405 1.00 91.06 330 GLU A C 1
ATOM 2586 O O . GLU A 1 330 ? -2.476 2.893 24.559 1.00 91.06 330 GLU A O 1
ATOM 2591 N N . PRO A 1 331 ? -4.551 3.498 25.254 1.00 91.50 331 PRO A N 1
ATOM 2592 C CA . PRO A 1 331 ? -4.877 4.257 24.053 1.00 91.50 331 PRO A CA 1
ATOM 2593 C C . PRO A 1 331 ? -3.875 5.391 23.834 1.00 91.50 331 PRO A C 1
ATOM 2595 O O . PRO A 1 331 ? -3.676 6.241 24.708 1.00 91.50 331 PRO A O 1
ATOM 2598 N N . LYS A 1 332 ? -3.251 5.422 22.656 1.00 92.31 332 LYS A N 1
ATOM 2599 C CA . LYS A 1 332 ? -2.375 6.520 22.226 1.00 92.31 332 LYS A CA 1
ATOM 2600 C C . LYS A 1 332 ? -2.671 6.859 20.767 1.00 92.31 332 LYS A C 1
ATOM 2602 O O . LYS A 1 332 ? -2.915 5.942 19.984 1.00 92.31 332 LYS A O 1
ATOM 2607 N N . PRO A 1 333 ? -2.595 8.131 20.345 1.00 93.06 333 PRO A N 1
ATOM 2608 C CA . PRO A 1 333 ? -2.686 8.460 18.926 1.00 93.06 333 PRO A CA 1
ATOM 2609 C C . PRO A 1 333 ? -1.652 7.664 18.110 1.00 93.06 333 PRO A C 1
ATOM 2611 O O . PRO A 1 333 ? -0.448 7.811 18.310 1.00 93.06 333 PRO A O 1
ATOM 2614 N N . VAL A 1 334 ? -2.118 6.792 17.208 1.00 94.50 334 VAL A N 1
ATOM 2615 C CA . VAL A 1 334 ? -1.250 5.973 16.332 1.00 94.50 334 VAL A CA 1
ATOM 2616 C C . VAL A 1 334 ? -0.664 6.770 15.170 1.00 94.50 334 VAL A C 1
ATOM 2618 O O . VAL A 1 334 ? 0.325 6.354 14.558 1.00 94.50 334 VAL A O 1
ATOM 2621 N N . PHE A 1 335 ? -1.271 7.915 14.875 1.00 94.69 335 PHE A N 1
ATOM 2622 C CA . PHE A 1 335 ? -0.845 8.845 13.851 1.00 94.69 335 PHE A CA 1
ATOM 2623 C C . PHE A 1 335 ? -1.068 10.268 14.367 1.00 94.69 335 PHE A C 1
ATOM 2625 O O . PHE A 1 335 ? -2.187 10.629 14.737 1.00 94.69 335 PHE A O 1
ATOM 2632 N N . ALA A 1 336 ? 0.003 11.055 14.441 1.00 91.88 336 ALA A N 1
ATOM 2633 C CA . ALA A 1 336 ? -0.090 12.464 14.786 1.00 91.88 336 ALA A CA 1
ATOM 2634 C C . ALA A 1 336 ? -0.501 13.248 13.540 1.00 91.88 336 ALA A C 1
ATOM 2636 O O . ALA A 1 336 ? 0.057 13.039 12.464 1.00 91.88 336 ALA A O 1
ATOM 2637 N N . ARG A 1 337 ? -1.480 14.141 13.685 1.00 94.19 337 ARG A N 1
ATOM 2638 C CA . ARG A 1 337 ? -1.858 15.049 12.605 1.00 94.19 337 ARG A CA 1
ATOM 2639 C C . ARG A 1 337 ? -0.645 15.910 12.234 1.00 94.19 337 ARG A C 1
ATOM 2641 O O . ARG A 1 337 ? 0.039 16.416 13.117 1.00 94.19 337 ARG A O 1
ATOM 2648 N N . ILE A 1 338 ? -0.395 16.059 10.940 1.00 93.81 338 ILE A N 1
ATOM 2649 C CA . ILE A 1 338 ? 0.637 16.943 10.405 1.00 93.81 338 ILE A CA 1
ATOM 2650 C C . ILE A 1 338 ? 0.094 18.373 10.479 1.00 93.81 338 ILE A C 1
ATOM 2652 O O . ILE A 1 338 ? -0.963 18.654 9.909 1.00 93.81 338 ILE A O 1
ATOM 2656 N N . GLU A 1 339 ? 0.776 19.249 11.212 1.00 88.19 339 GLU A N 1
ATOM 2657 C CA . GLU A 1 339 ? 0.419 20.666 11.319 1.00 88.19 339 GLU A CA 1
ATOM 2658 C C . GLU A 1 339 ? 0.925 21.435 10.091 1.00 88.19 339 GLU A C 1
ATOM 2660 O O . GLU A 1 339 ? 1.998 21.144 9.559 1.00 88.19 339 GLU A O 1
ATOM 2665 N N . THR A 1 340 ? 0.136 22.401 9.622 1.00 79.50 340 THR A N 1
ATOM 2666 C CA . THR A 1 340 ? 0.560 23.362 8.592 1.00 79.50 340 THR A CA 1
ATOM 2667 C C . THR A 1 340 ? 1.082 24.652 9.236 1.00 79.50 340 THR A C 1
ATOM 2669 O O . THR A 1 340 ? 0.675 25.005 10.341 1.00 79.50 340 THR A O 1
ATOM 2672 N N . GLU A 1 341 ? 1.911 25.431 8.532 1.00 65.94 341 GLU A N 1
ATOM 2673 C CA . GLU A 1 341 ? 2.346 26.762 9.009 1.00 65.94 341 GLU A CA 1
ATOM 2674 C C . GLU A 1 341 ? 1.167 27.711 9.319 1.00 65.94 341 GLU A C 1
ATOM 2676 O O . GLU A 1 341 ? 1.262 28.606 10.162 1.00 65.94 341 GLU A O 1
ATOM 2681 N N . THR A 1 342 ? 0.043 27.534 8.625 1.00 62.16 342 THR A N 1
ATOM 2682 C CA . THR A 1 342 ? -1.231 28.213 8.890 1.00 62.16 342 THR A CA 1
ATOM 2683 C C . THR A 1 342 ? -1.849 27.787 10.220 1.00 62.16 342 THR A C 1
ATOM 2685 O O . THR A 1 342 ? -2.266 28.651 10.992 1.00 62.16 342 THR A O 1
ATOM 2688 N N . ASP A 1 343 ? -1.821 26.492 10.546 1.00 62.09 343 ASP A N 1
ATOM 2689 C CA . ASP A 1 343 ? -2.299 25.979 11.836 1.00 62.09 343 ASP A CA 1
ATOM 2690 C C . ASP A 1 343 ? -1.440 26.512 12.998 1.00 62.09 343 ASP A C 1
ATOM 2692 O O . ASP A 1 343 ? -1.971 26.894 14.042 1.00 62.09 343 ASP A O 1
ATOM 2696 N N . GLU A 1 344 ? -0.120 26.623 12.818 1.00 58.97 344 GLU A N 1
ATOM 2697 C CA . GLU A 1 344 ? 0.795 27.202 13.815 1.00 58.97 344 GLU A CA 1
ATOM 2698 C C . GLU A 1 344 ? 0.531 28.704 14.058 1.00 58.97 344 GLU A C 1
ATOM 2700 O O . GLU A 1 344 ? 0.564 29.193 15.200 1.00 58.97 344 GLU A O 1
ATOM 2705 N N . LYS A 1 345 ? 0.207 29.459 12.999 1.00 52.88 345 LYS A N 1
ATOM 2706 C CA . LYS A 1 345 ? -0.166 30.883 13.086 1.00 52.88 345 LYS A CA 1
ATOM 2707 C C . LYS A 1 345 ? -1.522 31.087 13.773 1.00 52.88 345 LYS A C 1
ATOM 2709 O O . LYS A 1 345 ? -1.650 31.993 14.598 1.00 52.88 345 LYS A O 1
ATOM 2714 N N . ASP A 1 346 ? -2.497 30.214 13.541 1.00 57.22 346 ASP A N 1
ATOM 2715 C CA . ASP A 1 346 ? -3.803 30.273 14.212 1.00 57.22 346 ASP A CA 1
ATOM 2716 C C . ASP A 1 346 ? -3.752 29.788 15.673 1.00 57.22 346 ASP A C 1
ATOM 2718 O O . ASP A 1 346 ? -4.417 30.332 16.567 1.00 57.22 346 ASP A O 1
ATOM 2722 N N . GLN A 1 347 ? -2.899 28.811 15.983 1.00 56.25 347 GLN A N 1
ATOM 2723 C CA . GLN A 1 347 ? -2.660 28.391 17.364 1.00 56.25 347 GLN A CA 1
ATOM 2724 C C . GLN A 1 347 ? -1.903 29.456 18.176 1.00 56.25 347 GLN A C 1
ATOM 2726 O O . GLN A 1 347 ? -2.186 29.650 19.365 1.00 56.25 347 GLN A O 1
ATOM 2731 N N . SER A 1 348 ? -0.962 30.176 17.562 1.00 53.59 348 SER A N 1
ATOM 2732 C CA . SER A 1 348 ? -0.251 31.280 18.221 1.00 53.59 348 SER A CA 1
ATOM 2733 C C . SER A 1 348 ? -1.138 32.522 18.397 1.00 53.59 348 SER A C 1
ATOM 2735 O O . SER A 1 348 ? -1.131 33.124 19.476 1.00 53.59 348 SER A O 1
ATOM 2737 N N . SER A 1 349 ? -1.989 32.851 17.418 1.00 52.59 349 SER A N 1
ATOM 2738 C CA . SER A 1 349 ? -2.946 33.964 17.513 1.00 52.59 349 SER A CA 1
ATOM 2739 C C . SER A 1 349 ? -4.054 33.709 18.551 1.00 52.59 349 SER A C 1
ATOM 2741 O O . SER A 1 349 ? -4.391 34.607 19.332 1.00 52.59 349 SER A O 1
ATOM 2743 N N . SER A 1 350 ? -4.554 32.470 18.655 1.00 50.16 350 SER A N 1
ATOM 2744 C CA . SER A 1 350 ? -5.560 32.068 19.653 1.00 50.16 350 SER A CA 1
ATOM 2745 C C . SER A 1 350 ? -5.005 31.977 21.085 1.00 50.16 350 SER A C 1
ATOM 2747 O O . SER A 1 350 ? -5.712 32.286 22.053 1.00 50.16 350 SER A O 1
ATOM 2749 N N . LYS A 1 351 ? -3.721 31.623 21.255 1.00 51.84 351 LYS A N 1
ATOM 2750 C CA . LYS A 1 351 ? -3.018 31.721 22.550 1.00 51.84 351 LYS A CA 1
ATOM 2751 C C . LYS A 1 351 ? -2.801 33.178 22.975 1.00 51.84 351 LYS A C 1
ATOM 2753 O O . LYS A 1 351 ? -2.973 33.481 24.157 1.00 51.84 351 LYS A O 1
ATOM 2758 N N . ALA A 1 352 ? -2.523 34.090 22.040 1.00 51.56 352 ALA A N 1
ATOM 2759 C CA . ALA A 1 352 ? -2.399 35.522 22.329 1.00 51.56 352 ALA A CA 1
ATOM 2760 C C . ALA A 1 352 ? -3.734 36.160 22.769 1.00 51.56 352 ALA A C 1
ATOM 2762 O O . ALA A 1 352 ? -3.755 36.980 23.688 1.00 51.56 352 ALA A O 1
ATOM 2763 N N . THR A 1 353 ? -4.873 35.732 22.210 1.00 48.47 353 THR A N 1
ATOM 2764 C CA . THR A 1 353 ? -6.200 36.255 22.604 1.00 48.47 353 THR A CA 1
ATOM 2765 C C . THR A 1 353 ? -6.679 35.744 23.968 1.00 48.47 353 THR A C 1
ATOM 2767 O O . THR A 1 353 ? -7.406 36.452 24.668 1.00 48.47 353 THR A O 1
ATOM 2770 N N . LYS A 1 354 ? -6.250 34.552 24.409 1.00 44.38 354 LYS A N 1
ATOM 2771 C CA . LYS A 1 354 ? -6.584 34.017 25.747 1.00 44.38 354 LYS A CA 1
ATOM 2772 C C . LYS A 1 354 ? -5.742 34.613 26.890 1.00 44.38 354 LYS A C 1
ATOM 2774 O O . LYS A 1 354 ? -6.143 34.491 28.046 1.00 44.38 354 LYS A O 1
ATOM 2779 N N . GLY A 1 355 ? -4.639 35.309 26.594 1.00 39.84 355 GLY A N 1
ATOM 2780 C CA . GLY A 1 355 ? -3.795 35.999 27.584 1.00 39.84 355 GLY A CA 1
ATOM 2781 C C . GLY A 1 355 ? -4.301 37.376 28.049 1.00 39.84 355 GLY A C 1
ATOM 2782 O O . GLY A 1 355 ? -3.815 37.894 29.050 1.00 39.84 355 GLY A O 1
ATOM 2783 N N . GLY A 1 356 ? -5.294 37.968 27.372 1.00 35.62 356 GLY A N 1
ATOM 2784 C CA . GLY A 1 356 ? -5.720 39.363 27.585 1.00 35.62 356 GLY A CA 1
ATOM 2785 C C . GLY A 1 356 ? -6.797 39.620 28.651 1.00 35.62 356 GLY A C 1
ATOM 2786 O O . GLY A 1 356 ? -7.190 40.766 28.851 1.00 35.62 356 GLY A O 1
ATOM 2787 N N . LYS A 1 357 ? -7.306 38.600 29.356 1.00 40.50 357 LYS A N 1
ATOM 2788 C CA . LYS A 1 357 ? -8.323 38.778 30.415 1.00 40.50 357 LYS A CA 1
ATOM 2789 C C . LYS A 1 357 ? -7.825 38.290 31.773 1.00 40.50 357 LYS A C 1
ATOM 2791 O O . LYS A 1 357 ? -8.297 37.279 32.285 1.00 40.50 357 LYS A O 1
ATOM 2796 N N . LYS A 1 358 ? -6.911 39.037 32.402 1.00 34.44 358 LYS A N 1
ATOM 2797 C CA . LYS A 1 358 ? -6.747 39.031 33.867 1.00 34.44 358 LYS A CA 1
ATOM 2798 C C . LYS A 1 358 ? -6.149 40.351 34.376 1.00 34.44 358 LYS A C 1
ATOM 2800 O O . LYS A 1 358 ? -5.006 40.669 34.089 1.00 34.44 358 LYS A O 1
ATOM 2805 N N . LYS A 1 359 ? -6.947 41.014 35.226 1.00 33.44 359 LYS A N 1
ATOM 2806 C CA . LYS A 1 359 ? -6.641 42.096 36.185 1.00 33.44 359 LYS A CA 1
ATOM 2807 C C . LYS A 1 359 ? -6.386 43.513 35.643 1.00 33.44 359 LYS A C 1
ATOM 2809 O O . LYS A 1 359 ? -5.252 43.936 35.484 1.00 33.44 359 LYS A O 1
ATOM 2814 N N . ALA A 1 360 ? -7.456 44.308 35.630 1.00 32.81 360 ALA A N 1
ATOM 2815 C CA . ALA A 1 360 ? -7.409 45.664 36.172 1.00 32.81 360 ALA A CA 1
ATOM 2816 C C . ALA A 1 360 ? -8.244 45.670 37.465 1.00 32.81 360 ALA A C 1
ATOM 2818 O O . ALA A 1 360 ? -9.467 45.555 37.418 1.00 32.81 360 ALA A O 1
ATOM 2819 N N . ARG A 1 361 ? -7.587 45.719 38.629 1.00 32.91 361 ARG A N 1
ATOM 2820 C CA . ARG A 1 361 ? -8.239 46.020 39.911 1.00 32.91 361 ARG A CA 1
ATOM 2821 C C . ARG A 1 361 ? -7.400 47.086 40.614 1.00 32.91 361 ARG A C 1
ATOM 2823 O O . ARG A 1 361 ? -6.293 46.803 41.053 1.00 32.91 361 ARG A O 1
ATOM 2830 N N . SER A 1 362 ? -7.945 48.300 40.560 1.00 31.88 362 SER A N 1
ATOM 2831 C CA . SER A 1 362 ? -7.756 49.490 41.400 1.00 31.88 362 SER A CA 1
ATOM 2832 C C . SER A 1 362 ? -6.598 49.500 42.409 1.00 31.88 362 SER A C 1
ATOM 2834 O O . SER A 1 362 ? -6.604 48.748 43.383 1.00 31.88 362 SER A O 1
ATOM 2836 N N . GLN A 1 363 ? -5.694 50.464 42.220 1.00 30.97 363 GLN A N 1
ATOM 2837 C CA . GLN A 1 363 ? -4.843 51.036 43.263 1.00 30.97 363 GLN A CA 1
ATOM 2838 C C . GLN A 1 363 ? -5.662 51.922 44.221 1.00 30.97 363 GLN A C 1
ATOM 2840 O O . GLN A 1 363 ? -6.517 52.689 43.786 1.00 30.97 363 GLN A O 1
ATOM 2845 N N . GLY A 1 364 ? -5.327 51.837 45.507 1.00 26.73 364 GLY A N 1
ATOM 2846 C CA . GLY A 1 364 ? -5.587 52.802 46.583 1.00 26.73 364 GLY A CA 1
ATOM 2847 C C . GLY A 1 364 ? -4.802 52.306 47.806 1.00 26.73 364 GLY A C 1
ATOM 2848 O O . GLY A 1 364 ? -5.004 51.158 48.186 1.00 26.73 364 GLY A O 1
ATOM 2849 N N . LEU A 1 365 ? -3.704 52.978 48.199 1.00 27.78 365 LEU A N 1
ATOM 2850 C CA . LEU A 1 365 ? -3.639 53.972 49.299 1.00 27.78 365 LEU A CA 1
ATOM 2851 C C . LEU A 1 365 ? -3.898 53.282 50.664 1.00 27.78 365 LEU A C 1
ATOM 2853 O O . LEU A 1 365 ? -4.927 52.639 50.796 1.00 27.78 365 LEU A O 1
ATOM 2857 N N . VAL A 1 366 ? -3.080 53.311 51.724 1.00 27.16 366 VAL A N 1
ATOM 2858 C CA . VAL A 1 366 ? -1.998 54.176 52.241 1.00 27.16 366 VAL A CA 1
ATOM 2859 C C . VAL A 1 366 ? -1.219 53.370 53.305 1.00 27.16 366 VAL A C 1
ATOM 2861 O O . VAL A 1 366 ? -1.714 52.366 53.808 1.00 27.16 366 VAL A O 1
ATOM 2864 N N . GLU A 1 367 ? -0.008 53.842 53.594 1.00 27.38 367 GLU A N 1
ATOM 2865 C CA . GLU A 1 367 ? 0.872 53.593 54.748 1.00 27.38 367 GLU A CA 1
ATOM 2866 C C . GLU A 1 367 ? 0.213 53.145 56.069 1.00 27.38 367 GLU A C 1
ATOM 2868 O O . GLU A 1 367 ? -0.738 53.769 56.542 1.00 27.38 367 GLU A O 1
ATOM 2873 N N . ALA A 1 368 ? 0.812 52.117 56.683 1.00 29.53 368 ALA A N 1
ATOM 2874 C CA . ALA A 1 368 ? 1.341 52.038 58.058 1.00 29.53 368 ALA A CA 1
ATOM 2875 C C . ALA A 1 368 ? 1.520 50.564 58.448 1.00 29.53 368 ALA A C 1
ATOM 2877 O O . ALA A 1 368 ? 0.517 49.815 58.397 1.00 29.53 368 ALA A O 1
#

Secondary structure (DSSP, 8-state):
--TTSEESHHHHHHHHHHHHT-------EEES--SSPEETTEEEEEE-HHHHHHHHHHHTTSPTTPPP-HHHHHHTTPSPS-EEEEGGGHHIIIIIHHHHHHHTT-PPPS-EEEE--EEETTEE--GGGT----HHHHHHHH-HHHHHHHHHHHS-BTB-EEE-HHHHHHHHIIIIIIIIIHHHHHHHHHHHHHHTTB-SS-HHHHTTT-HHHHHHHHHHHHHHHHHHTT-HHHHHHHHHHHHHHHHHHHHHH-HHHHHHH-HHHHHHHHHHHHHHHHHHHHHHHHHTTT-HHHHHHHHHHTT--HHHHHT--GGGGSS----TTPBPPPP--SSPPPPPHHHHHHHHHHHHHHTS-S----------

Sequence (368 aa):
KNPNFVRPSHRLNEVQGWVKSGLRDFSISRASVEWGIPVPNDTKQTIYVWFDALLGYISALLDDGEKASLQQAVERGWPASLHLIGKDILRFHAVYWPAMLMSAGISVPDAVFGHGFLTKDGMKMGKSLGNTLEPKDLVNRFGVDSVRYFFLREVEFGNDGDYSEERFINIVNAHLANTIGNLLNRTLGLLKKNCKSTLAFDSIAAADGISLKDNVENLVDKAKDQFENLLLSSACETLMEIGNLGNLYIDEQAPWSCFKQGGESAEKAAKDLVIILETMRIIAIALSPITPSLSLRIYTQLGFTEDQFRTLRWEDTKWGGLKAGQVMMEPKPVFARIETETDEKDQSSSKATKGGKKKARSQGLVEA

InterPro domains:
  IPR009080 Aminoacyl-tRNA synthetase, class Ia, anticodon-binding [SSF47323] (176-338)
  IPR014729 Rossmann-like alpha/beta/alpha sandwich fold [G3DSA:3.40.50.620] (45-163)
  IPR015413 Methionyl/Leucyl tRNA synthetase [PF09334] (8-188)
  IPR023457 Methionine-tRNA synthetase, type 2 [PTHR43326] (1-348)
  IPR033911 Methioninyl-tRNA synthetase core domain [PR01041] (47-58)
  IPR033911 Methioninyl-tRNA synthetase core domain [PR01041] (83-98)
  IPR033911 Methioninyl-tRNA synthetase core domain [PR01041] (175-186)
  IPR041872 Methionyl-tRNA synthetase, anticodon-binding domain [PF19303] (211-345)
  IPR041872 Methionyl-tRNA synthetase, anticodon-binding domain [cd07957] (172-302)

pLDDT: mean 91.41, std 14.7, range [26.73, 98.88]

Organism: Oryza sativa subsp. japonica (NCBI:txid39947)

Radius of gyration: 28.44 Å; chains: 1; bounding box: 67×77×96 Å